Protein AF-A0A6I8SRI6-F1 (afdb_monomer_lite)

Radius of gyration: 51.73 Å; chains: 1; bounding box: 120×32×176 Å

pLDDT: mean 80.81, std 14.32, range [32.09, 96.94]

InterPro domains:
  IPR000435 Tektins [PTHR19960] (13-220)
  IPR048256 Tektin-like [PF03148] (13-222)

Sequence (320 aa):
AKPRFTLNNPDLRLVAESQRLVDESEKTTQKSQKDFNKKLDQRLEEIQFWKKELDSKLEDTVNDIAQLLACKIRLEKSLERCKEPLSLAQQCLIKQEKRVGIDLVHDEAEQELIKAVDVIQGVMTLLEYNRTNSKYSLEKDLKDKFQALKIDNHCAGLTNNSPDIGYSANTVRIEANSVTPIEWEDFTNTNIVKAEKRRNNAVTLRSLIDGILSETASDIYAKNKLEEHLAKVISEISSQEKNIEILKKALADKEGPMKMEQTRLDTRTLRPNVELFQEITTNVECFFAYNKKALISDLEVVLGNWESTRPKRHVIGFRS

Secondary structure (DSSP, 8-state):
------S--HHHHHHHHHHHHHHHHHHHHHHHHHHHHHHHHHHHHHHHHHHHHHHHHHHHHHHHHHHHHHHHHHHHHHHHHHHHHHHHHHHHHHHHHTS-SS-----HHHHHHHHHHHHHHHHHHHHHHHHHHHHHHHHHHHHHHHHHHHHHHHHHT--TT-TT----TT-----TT---HHHHHHHHHHHHHHHHHHHHHHHHHHHHHHHHHHHHHHHHHHHHHHHHHHHHHHHHHHHHHHHHHHHHHHHHHHHHHHHHHHHHHHHHHT--GGG----HHHHHHHHHHHHHHHHHHHHHHHHHHHHHHSPPTTS-----

Structure (mmCIF, N/CA/C/O backbone):
data_AF-A0A6I8SRI6-F1
#
_entry.id   AF-A0A6I8SRI6-F1
#
loop_
_atom_site.group_PDB
_atom_site.id
_atom_site.type_symbol
_atom_site.label_atom_id
_atom_site.label_alt_id
_atom_site.label_comp_id
_atom_site.label_asym_id
_atom_site.label_entity_id
_atom_site.label_seq_id
_atom_site.pdbx_PDB_ins_code
_atom_site.Cartn_x
_atom_site.Cartn_y
_atom_site.Cartn_z
_atom_site.occupancy
_atom_site.B_iso_or_equiv
_atom_site.auth_seq_id
_atom_site.auth_comp_id
_atom_site.auth_asym_id
_atom_site.auth_atom_id
_atom_site.pdbx_PDB_model_num
ATOM 1 N N . ALA A 1 1 ? 68.720 19.876 -79.224 1.00 43.00 1 ALA A N 1
ATOM 2 C CA . ALA A 1 1 ? 67.273 19.902 -78.933 1.00 43.00 1 ALA A CA 1
ATOM 3 C C . ALA A 1 1 ? 66.982 18.915 -77.804 1.00 43.00 1 ALA A C 1
ATOM 5 O O . ALA A 1 1 ? 67.186 17.726 -77.999 1.00 43.00 1 ALA A O 1
ATOM 6 N N . LYS A 1 2 ? 66.606 19.384 -76.605 1.00 39.81 2 LYS A N 1
ATOM 7 C CA . LYS A 1 2 ? 66.087 18.511 -75.536 1.00 39.81 2 LYS A CA 1
ATOM 8 C C . LYS A 1 2 ? 64.563 18.463 -75.685 1.00 39.81 2 LYS A C 1
ATOM 10 O O . LYS A 1 2 ? 63.965 19.541 -75.698 1.00 39.81 2 LYS A O 1
ATOM 15 N N . PRO A 1 3 ? 63.927 17.288 -75.812 1.00 47.22 3 PRO A N 1
ATOM 16 C CA . PRO A 1 3 ? 62.480 17.228 -75.861 1.00 47.22 3 PRO A CA 1
ATOM 17 C C . PRO A 1 3 ? 61.941 17.546 -74.467 1.00 47.22 3 PRO A C 1
ATOM 19 O O . PRO A 1 3 ? 62.207 16.845 -73.491 1.00 47.22 3 PRO A O 1
ATOM 22 N N . ARG A 1 4 ? 61.206 18.654 -74.381 1.00 48.78 4 ARG A N 1
ATOM 23 C CA . ARG A 1 4 ? 60.348 19.001 -73.251 1.00 48.78 4 ARG A CA 1
ATOM 24 C C . ARG A 1 4 ? 59.177 18.017 -73.309 1.00 48.78 4 ARG A C 1
ATOM 26 O O . ARG A 1 4 ? 58.184 18.287 -73.975 1.00 48.78 4 ARG A O 1
ATOM 33 N N . PHE A 1 5 ? 59.331 16.843 -72.697 1.00 52.44 5 PHE A N 1
ATOM 34 C CA . PHE A 1 5 ? 58.204 15.943 -72.481 1.00 52.44 5 PHE A CA 1
ATOM 35 C C . PHE A 1 5 ? 57.215 16.676 -71.583 1.00 52.44 5 PHE A C 1
ATOM 37 O O . PHE A 1 5 ? 57.485 16.985 -70.423 1.00 52.44 5 PHE A O 1
ATOM 44 N N . THR A 1 6 ? 56.108 17.065 -72.193 1.00 50.16 6 THR A N 1
ATOM 45 C CA . THR A 1 6 ? 54.982 17.715 -71.556 1.00 50.16 6 THR A CA 1
ATOM 46 C C . THR A 1 6 ? 54.455 16.808 -70.454 1.00 50.16 6 THR A C 1
ATOM 48 O O . THR A 1 6 ? 53.997 15.694 -70.687 1.00 50.16 6 THR A O 1
ATOM 51 N N . LEU A 1 7 ? 54.508 17.326 -69.231 1.00 52.81 7 LEU A N 1
ATOM 52 C CA . LEU A 1 7 ? 53.973 16.752 -67.998 1.00 52.81 7 LEU A CA 1
ATOM 53 C C . LEU A 1 7 ? 52.426 16.832 -67.982 1.00 52.81 7 LEU A C 1
ATOM 55 O O . LEU A 1 7 ? 51.818 17.286 -67.020 1.00 52.81 7 LEU A O 1
ATOM 59 N N . ASN A 1 8 ? 51.788 16.451 -69.092 1.00 58.00 8 ASN A N 1
ATOM 60 C CA . ASN A 1 8 ? 50.344 16.514 -69.329 1.00 58.00 8 ASN A CA 1
ATOM 61 C C . ASN A 1 8 ? 49.856 15.184 -69.922 1.00 58.00 8 ASN A C 1
ATOM 63 O O . ASN A 1 8 ? 49.206 15.169 -70.962 1.00 58.00 8 ASN A O 1
ATOM 67 N N . ASN A 1 9 ? 50.196 14.059 -69.285 1.00 75.88 9 ASN A N 1
ATOM 68 C CA . ASN A 1 9 ? 49.559 12.788 -69.615 1.00 75.88 9 ASN A CA 1
ATOM 69 C C . ASN A 1 9 ? 48.205 12.710 -68.868 1.00 75.88 9 ASN A C 1
ATOM 71 O O . ASN A 1 9 ? 48.214 12.654 -67.633 1.00 75.88 9 ASN A O 1
ATOM 75 N N . PRO A 1 10 ? 47.056 12.761 -69.569 1.00 77.12 10 PRO A N 1
ATOM 76 C CA . PRO A 1 10 ? 45.732 12.693 -68.950 1.00 77.12 10 PRO A CA 1
ATOM 77 C C . PRO A 1 10 ? 45.498 11.384 -68.183 1.00 77.12 10 PRO A C 1
ATOM 79 O O . PRO A 1 10 ? 44.831 11.418 -67.152 1.00 77.12 10 PRO A O 1
ATOM 82 N N . ASP A 1 11 ? 46.123 10.277 -68.592 1.00 79.69 11 ASP A N 1
ATOM 83 C CA . ASP A 1 11 ? 45.981 8.981 -67.921 1.00 79.69 11 ASP A CA 1
ATOM 84 C C . ASP A 1 11 ? 46.646 8.992 -66.539 1.00 79.69 11 ASP A C 1
ATOM 86 O O . ASP A 1 11 ? 46.074 8.519 -65.561 1.00 79.69 11 ASP A O 1
ATOM 90 N N . LEU A 1 12 ? 47.822 9.623 -66.413 1.00 83.06 12 LEU A N 1
ATOM 91 C CA . LEU A 1 12 ? 48.495 9.784 -65.116 1.00 83.06 12 LEU A CA 1
ATOM 92 C C . LEU A 1 12 ? 47.700 10.688 -64.164 1.00 83.06 12 LEU A C 1
ATOM 94 O O . LEU A 1 12 ? 47.705 10.462 -62.955 1.00 83.06 12 LEU A O 1
ATOM 98 N N . ARG A 1 13 ? 46.996 11.695 -64.698 1.00 83.00 13 ARG A N 1
ATOM 99 C CA . ARG A 1 13 ? 46.096 12.543 -63.903 1.00 83.00 13 ARG A CA 1
ATOM 100 C C . ARG A 1 13 ? 44.857 11.778 -63.450 1.00 83.00 13 ARG A C 1
ATOM 102 O O . ARG A 1 13 ? 44.475 11.918 -62.296 1.00 83.00 13 ARG A O 1
ATOM 109 N N . LEU A 1 14 ? 44.268 10.958 -64.322 1.00 89.44 14 LEU A N 1
ATOM 110 C CA . LEU A 1 14 ? 43.118 10.118 -63.986 1.00 89.44 14 LEU A CA 1
ATOM 111 C C . LEU A 1 14 ? 43.472 9.084 -62.910 1.00 89.44 14 LEU A C 1
ATOM 113 O O . LEU A 1 14 ? 42.694 8.890 -61.980 1.00 89.44 14 LEU A O 1
ATOM 117 N N . VAL A 1 15 ? 44.653 8.464 -62.994 1.00 91.06 15 VAL A N 1
ATOM 118 C CA . VAL A 1 15 ? 45.149 7.523 -61.975 1.00 91.06 15 VAL A CA 1
ATOM 119 C C . VAL A 1 15 ? 45.379 8.228 -60.637 1.00 91.06 15 VAL A C 1
ATOM 121 O O . VAL A 1 15 ? 44.913 7.742 -59.609 1.00 91.06 15 VAL A O 1
ATOM 124 N N . ALA A 1 16 ? 46.043 9.390 -60.637 1.00 90.31 16 ALA A N 1
ATOM 125 C CA . ALA A 1 16 ? 46.269 10.162 -59.415 1.00 90.31 16 ALA A CA 1
ATOM 126 C C . ALA A 1 16 ? 44.952 10.629 -58.768 1.00 90.31 16 ALA A C 1
ATOM 128 O O . ALA A 1 16 ? 44.800 10.545 -57.551 1.00 90.31 16 ALA A O 1
ATOM 129 N N . GLU A 1 17 ? 43.988 11.074 -59.576 1.00 93.00 17 GLU A N 1
ATOM 130 C CA . GLU A 1 17 ? 42.665 11.484 -59.100 1.00 93.00 17 GLU A CA 1
ATOM 131 C C . GLU A 1 17 ? 41.847 10.296 -58.578 1.00 93.00 17 GLU A C 1
ATOM 133 O O . GLU A 1 17 ? 41.219 10.397 -57.528 1.00 93.00 17 GLU A O 1
ATOM 138 N N . SER A 1 18 ? 41.910 9.143 -59.249 1.00 93.62 18 SER A N 1
ATOM 139 C CA . SER A 1 18 ? 41.247 7.915 -58.792 1.00 93.62 18 SER A CA 1
ATOM 140 C C . SER A 1 18 ? 41.806 7.451 -57.448 1.00 93.62 18 SER A C 1
ATOM 142 O O . SER A 1 18 ? 41.034 7.139 -56.548 1.00 93.62 18 SER A O 1
ATOM 144 N N . GLN A 1 19 ? 43.133 7.465 -57.274 1.00 94.56 19 GLN A N 1
ATOM 145 C CA . GLN A 1 19 ? 43.756 7.110 -55.997 1.00 94.56 19 GLN A CA 1
ATOM 146 C C . GLN A 1 19 ? 43.373 8.096 -54.889 1.00 94.56 19 GLN A C 1
ATOM 148 O O . GLN A 1 19 ? 43.048 7.680 -53.781 1.00 94.56 19 GLN A O 1
ATOM 153 N N . ARG A 1 20 ? 43.342 9.400 -55.196 1.00 95.25 20 ARG A N 1
ATOM 154 C CA . ARG A 1 20 ? 42.881 10.428 -54.255 1.00 95.25 20 ARG A CA 1
ATOM 155 C C . ARG A 1 20 ? 41.443 10.169 -53.801 1.00 95.25 20 ARG A C 1
ATOM 157 O O . ARG A 1 20 ? 41.178 10.242 -52.605 1.00 95.25 20 ARG A O 1
ATOM 164 N N . LEU A 1 21 ? 40.542 9.847 -54.733 1.00 94.94 21 LEU A N 1
ATOM 165 C CA . LEU A 1 21 ? 39.142 9.528 -54.434 1.00 94.94 21 LEU A CA 1
ATOM 166 C C . LEU A 1 21 ? 39.002 8.240 -53.617 1.00 94.94 21 LEU A C 1
ATOM 168 O O . LEU A 1 21 ? 38.190 8.204 -52.697 1.00 94.94 21 LEU A O 1
ATOM 172 N N . VAL A 1 22 ? 39.800 7.207 -53.905 1.00 95.12 22 VAL A N 1
ATOM 173 C CA . VAL A 1 22 ? 39.844 5.977 -53.097 1.00 95.12 22 VAL A CA 1
ATOM 174 C C . VAL A 1 22 ? 40.251 6.310 -51.663 1.00 95.12 22 VAL A C 1
ATOM 176 O O . VAL A 1 22 ? 39.482 6.026 -50.746 1.00 95.12 22 VAL A O 1
ATOM 179 N N . ASP A 1 23 ? 41.374 7.004 -51.469 1.00 94.88 23 ASP A N 1
ATOM 180 C CA . ASP A 1 23 ? 41.874 7.371 -50.140 1.00 94.88 23 ASP A CA 1
ATOM 181 C C . ASP A 1 23 ? 40.883 8.267 -49.372 1.00 94.88 23 ASP A C 1
ATOM 183 O O . ASP A 1 23 ? 40.703 8.127 -48.161 1.00 94.88 23 ASP A O 1
ATOM 187 N N . GLU A 1 24 ? 40.242 9.219 -50.058 1.00 96.00 24 GLU A N 1
ATOM 188 C CA . GLU A 1 24 ? 39.234 10.110 -49.476 1.00 96.00 24 GLU A CA 1
ATOM 189 C C . GLU A 1 24 ? 37.961 9.346 -49.088 1.00 96.00 24 GLU A C 1
ATOM 191 O O . GLU A 1 24 ? 37.431 9.546 -47.988 1.00 96.00 24 GLU A O 1
ATOM 196 N N . SER A 1 25 ? 37.497 8.438 -49.951 1.00 94.81 25 SER A N 1
ATOM 197 C CA . SER A 1 25 ? 36.327 7.596 -49.694 1.00 94.81 25 SER A CA 1
ATOM 198 C C . SER A 1 25 ? 36.566 6.630 -48.535 1.00 94.81 25 SER A C 1
ATOM 200 O O . SER A 1 25 ? 35.697 6.484 -47.674 1.00 94.81 25 SER A O 1
ATOM 202 N N . GLU A 1 26 ? 37.760 6.041 -48.444 1.00 95.00 26 GLU A N 1
ATOM 203 C CA . GLU A 1 26 ? 38.143 5.140 -47.362 1.00 95.00 26 GLU A CA 1
ATOM 204 C C . GLU A 1 26 ? 38.208 5.892 -46.031 1.00 95.00 26 GLU A C 1
ATOM 206 O O . GLU A 1 26 ? 37.565 5.487 -45.061 1.00 95.00 26 GLU A O 1
ATOM 211 N N . LYS A 1 27 ? 38.899 7.039 -45.990 1.00 94.94 27 LYS A N 1
ATOM 212 C CA . LYS A 1 27 ? 38.983 7.879 -44.784 1.00 94.94 27 LYS A CA 1
ATOM 213 C C . LYS A 1 27 ? 37.611 8.343 -44.314 1.00 94.94 27 LYS A C 1
ATOM 215 O O . LYS A 1 27 ? 37.325 8.297 -43.117 1.00 94.94 27 LYS A O 1
ATOM 220 N N . THR A 1 28 ? 36.764 8.788 -45.240 1.00 94.69 28 THR A N 1
ATOM 221 C CA . THR A 1 28 ? 35.404 9.240 -44.921 1.00 94.69 28 THR A CA 1
ATOM 222 C C . THR A 1 28 ? 34.567 8.083 -44.386 1.00 94.69 28 THR A C 1
ATOM 224 O O . THR A 1 28 ? 33.945 8.224 -43.337 1.00 94.69 28 THR A O 1
ATOM 227 N N . THR A 1 29 ? 34.624 6.915 -45.030 1.00 93.19 29 THR A N 1
ATOM 228 C CA . THR A 1 29 ? 33.884 5.717 -44.606 1.00 93.19 29 THR A CA 1
ATOM 229 C C . THR A 1 29 ? 34.326 5.248 -43.224 1.00 93.19 29 THR A C 1
ATOM 231 O O . THR A 1 29 ? 33.486 5.073 -42.344 1.00 93.19 29 THR A O 1
ATOM 234 N N . GLN A 1 30 ? 35.634 5.114 -42.988 1.00 93.44 30 GLN A N 1
ATOM 235 C CA . GLN A 1 30 ? 36.175 4.698 -41.691 1.00 93.44 30 GLN A CA 1
ATOM 236 C C . GLN A 1 30 ? 35.795 5.680 -40.578 1.00 93.44 30 GLN A C 1
ATOM 238 O O . GLN A 1 30 ? 35.393 5.266 -39.488 1.00 93.44 30 GLN A O 1
ATOM 243 N N . LYS A 1 31 ? 35.884 6.989 -40.851 1.00 95.12 31 LYS A N 1
ATOM 244 C CA . LYS A 1 31 ? 35.484 8.025 -39.896 1.00 95.12 31 LYS A CA 1
ATOM 245 C C . LYS A 1 31 ? 33.993 7.934 -39.573 1.00 95.12 31 LYS A C 1
ATOM 247 O O . LYS A 1 31 ? 33.638 7.890 -38.400 1.00 95.12 31 LYS A O 1
ATOM 252 N N . SER A 1 32 ? 33.134 7.851 -40.588 1.00 93.06 32 SER A N 1
ATOM 253 C CA . SER A 1 32 ? 31.686 7.736 -40.400 1.00 93.06 32 SER A CA 1
ATOM 254 C C . SER A 1 32 ? 31.289 6.457 -39.661 1.00 93.06 32 SER A C 1
ATOM 256 O O . SER A 1 32 ? 30.445 6.528 -38.773 1.00 93.06 32 SER A O 1
ATOM 258 N N . GLN A 1 33 ? 31.915 5.313 -39.961 1.00 92.56 33 GLN A N 1
ATOM 259 C CA . GLN A 1 33 ? 31.683 4.061 -39.230 1.00 92.56 33 GLN A CA 1
ATOM 260 C C . GLN A 1 33 ? 32.076 4.188 -37.755 1.00 92.56 33 GLN A C 1
ATOM 262 O O . GLN A 1 33 ? 31.308 3.807 -36.875 1.00 92.56 33 GLN A O 1
ATOM 267 N N . LYS A 1 34 ? 33.239 4.785 -37.464 1.00 92.88 34 LYS A N 1
ATOM 268 C CA . LYS A 1 34 ? 33.685 5.021 -36.085 1.00 92.88 34 LYS A CA 1
ATOM 269 C C . LYS A 1 34 ? 32.738 5.954 -35.326 1.00 92.88 34 LYS A C 1
ATOM 271 O O . LYS A 1 34 ? 32.395 5.673 -34.179 1.00 92.88 34 LYS A O 1
ATOM 276 N N . ASP A 1 35 ? 32.318 7.047 -35.957 1.00 94.00 35 ASP A N 1
ATOM 277 C CA . ASP A 1 35 ? 31.393 8.011 -35.359 1.00 94.00 35 ASP A CA 1
ATOM 278 C C . ASP A 1 35 ? 30.009 7.385 -35.117 1.00 94.00 35 ASP A C 1
ATOM 280 O O . ASP A 1 35 ? 29.385 7.654 -34.089 1.00 94.00 35 ASP A O 1
ATOM 284 N N . PHE A 1 36 ? 29.538 6.528 -36.030 1.00 90.81 36 PHE A N 1
ATOM 285 C CA . PHE A 1 36 ? 28.286 5.786 -35.876 1.00 90.81 36 PHE A CA 1
ATOM 286 C C . PHE A 1 36 ? 28.356 4.785 -34.721 1.00 90.81 36 PHE A C 1
ATOM 288 O O . PHE A 1 36 ? 27.493 4.826 -33.847 1.00 90.81 36 PHE A O 1
ATOM 295 N N . ASN A 1 37 ? 29.405 3.959 -34.663 1.00 92.62 37 ASN A N 1
ATOM 296 C CA . ASN A 1 37 ? 29.588 2.986 -33.584 1.00 92.62 37 ASN A CA 1
ATOM 297 C C . ASN A 1 37 ? 29.632 3.678 -32.219 1.00 92.62 37 ASN A C 1
ATOM 299 O O . ASN A 1 37 ? 28.920 3.275 -31.309 1.00 92.62 37 ASN A O 1
ATOM 303 N N . LYS A 1 38 ? 30.352 4.802 -32.107 1.00 95.19 38 LYS A N 1
ATOM 304 C CA . LYS A 1 38 ? 30.391 5.585 -30.864 1.00 95.19 38 LYS A CA 1
ATOM 305 C C . LYS A 1 38 ? 29.002 6.073 -30.427 1.00 95.19 38 LYS A C 1
ATOM 307 O O . LYS A 1 38 ? 28.693 6.067 -29.240 1.00 95.19 38 LYS A O 1
ATOM 312 N N . LYS A 1 39 ? 28.173 6.539 -31.367 1.00 93.94 39 LYS A N 1
ATOM 313 C CA . LYS A 1 39 ? 26.799 6.978 -31.064 1.00 93.94 39 LYS A CA 1
ATOM 314 C C . LYS A 1 39 ? 25.894 5.807 -30.688 1.00 93.94 39 LYS A C 1
ATOM 316 O O . LYS A 1 39 ? 25.027 5.972 -29.837 1.00 93.94 39 LYS A O 1
ATOM 321 N N . LEU A 1 40 ? 26.092 4.649 -31.313 1.00 93.44 40 LEU A N 1
ATOM 322 C CA . LEU A 1 40 ? 25.357 3.432 -30.991 1.00 93.44 40 LEU A CA 1
ATOM 323 C C . LEU A 1 40 ? 25.706 2.927 -29.585 1.00 93.44 40 LEU A C 1
ATOM 325 O O . LEU A 1 40 ? 24.801 2.599 -28.826 1.00 93.44 40 LEU A O 1
ATOM 329 N N . ASP A 1 41 ? 26.985 2.963 -29.207 1.00 94.88 41 ASP A N 1
ATOM 330 C CA . ASP A 1 41 ? 27.437 2.630 -27.852 1.00 94.88 41 ASP A CA 1
ATOM 331 C C . ASP A 1 41 ? 26.786 3.549 -26.809 1.00 94.88 41 ASP A C 1
ATOM 333 O O . ASP A 1 41 ? 26.192 3.073 -25.843 1.00 94.88 41 ASP A O 1
ATOM 337 N N . GLN A 1 42 ? 26.798 4.867 -27.048 1.00 95.06 42 GLN A N 1
ATOM 338 C CA . GLN A 1 42 ? 26.112 5.829 -26.180 1.00 95.06 42 GLN A CA 1
ATOM 339 C C . GLN A 1 42 ? 24.609 5.517 -26.069 1.00 95.06 42 GLN A C 1
ATOM 341 O O . GLN A 1 42 ? 24.040 5.534 -24.978 1.00 95.06 42 GLN A O 1
ATOM 346 N N . ARG A 1 43 ? 23.955 5.187 -27.189 1.00 93.94 43 ARG A N 1
ATOM 347 C CA . ARG A 1 43 ? 22.531 4.840 -27.199 1.00 93.94 43 ARG A CA 1
ATOM 348 C C . ARG A 1 43 ? 22.237 3.575 -26.389 1.00 93.94 43 ARG A C 1
ATOM 350 O O . ARG A 1 43 ? 21.232 3.527 -25.678 1.00 93.94 43 ARG A O 1
ATOM 357 N N . LEU A 1 44 ? 23.102 2.564 -26.473 1.00 94.38 44 LEU A N 1
ATOM 358 C CA . LEU A 1 44 ? 22.995 1.344 -25.675 1.00 94.38 44 LEU A CA 1
ATOM 359 C C . LEU A 1 44 ? 23.098 1.646 -24.178 1.00 94.38 44 LEU A C 1
ATOM 361 O O . LEU A 1 44 ? 22.288 1.131 -23.406 1.00 94.38 44 LEU A O 1
ATOM 365 N N . GLU A 1 45 ? 24.044 2.494 -23.772 1.00 96.44 45 GLU A N 1
ATOM 366 C CA . GLU A 1 45 ? 24.187 2.935 -22.379 1.00 96.44 45 GLU A CA 1
ATOM 367 C C . GLU A 1 45 ? 22.927 3.661 -21.884 1.00 96.44 45 GLU A C 1
ATOM 369 O O . GLU A 1 45 ? 22.401 3.326 -20.820 1.00 96.44 45 GLU A O 1
ATOM 374 N N . GLU A 1 46 ? 22.381 4.584 -22.680 1.00 95.62 46 GLU A N 1
ATOM 375 C CA . GLU A 1 46 ? 21.147 5.314 -22.363 1.00 95.62 46 GLU A CA 1
ATOM 376 C C . GLU A 1 46 ? 19.940 4.376 -22.211 1.00 95.62 46 GLU A C 1
ATOM 378 O O . GLU A 1 46 ? 19.198 4.461 -21.230 1.00 95.62 46 GLU A O 1
ATOM 383 N N . ILE A 1 47 ? 19.727 3.447 -23.153 1.00 94.56 47 ILE A N 1
ATOM 384 C CA . ILE A 1 47 ? 18.612 2.489 -23.071 1.00 94.56 47 ILE A CA 1
ATOM 385 C C . ILE A 1 47 ? 18.768 1.588 -21.843 1.00 94.56 47 ILE A C 1
ATOM 387 O O . ILE A 1 47 ? 17.784 1.319 -21.152 1.00 94.56 47 ILE A O 1
ATOM 391 N N . GLN A 1 48 ? 19.985 1.124 -21.551 1.00 95.44 48 GLN A N 1
ATOM 392 C CA . GLN A 1 48 ? 20.248 0.308 -20.367 1.00 95.44 48 GLN A CA 1
ATOM 393 C C . GLN A 1 48 ? 19.987 1.075 -19.071 1.00 95.44 48 GLN A C 1
ATOM 395 O O . GLN A 1 48 ? 19.417 0.500 -18.143 1.00 95.44 48 GLN A O 1
ATOM 400 N N . PHE A 1 49 ? 20.379 2.348 -19.006 1.00 96.81 49 PHE A N 1
ATOM 401 C CA . PHE A 1 49 ? 20.088 3.224 -17.877 1.00 96.81 49 PHE A CA 1
ATOM 402 C C . PHE A 1 49 ? 18.576 3.330 -17.645 1.00 96.81 49 PHE A C 1
ATOM 404 O O . PHE A 1 49 ? 18.088 2.940 -16.585 1.00 96.81 49 PHE A O 1
ATOM 411 N N . TRP A 1 50 ? 17.815 3.735 -18.664 1.00 96.81 50 TRP A N 1
ATOM 412 C CA . TRP A 1 50 ? 16.364 3.896 -18.541 1.00 96.81 50 TRP A CA 1
ATOM 413 C C . TRP A 1 50 ? 15.638 2.584 -18.247 1.00 96.81 50 TRP A C 1
ATOM 415 O O . TRP A 1 50 ? 14.673 2.572 -17.486 1.00 96.81 50 TRP A O 1
ATOM 425 N N . LYS A 1 51 ? 16.113 1.461 -18.797 1.00 96.31 51 LYS A N 1
ATOM 426 C CA . LYS A 1 51 ? 15.585 0.136 -18.463 1.00 96.31 51 LYS A CA 1
ATOM 427 C C . LYS A 1 51 ? 15.762 -0.171 -16.972 1.00 96.31 51 LYS A C 1
ATOM 429 O O . LYS A 1 51 ? 14.812 -0.624 -16.344 1.00 96.31 51 LYS A O 1
ATOM 434 N N . LYS A 1 52 ? 16.948 0.084 -16.405 1.00 96.62 52 LYS A N 1
ATOM 435 C CA . LYS A 1 52 ? 17.216 -0.132 -14.972 1.00 96.62 52 LYS A CA 1
ATOM 436 C C . LYS A 1 52 ? 16.342 0.756 -14.089 1.00 96.62 52 LYS A C 1
ATOM 438 O O . LYS A 1 52 ? 15.798 0.267 -13.103 1.00 96.62 52 LYS A O 1
ATOM 443 N N . GLU A 1 53 ? 16.172 2.024 -14.458 1.00 96.94 53 GLU A N 1
ATOM 444 C CA . GLU A 1 53 ? 15.277 2.935 -13.737 1.00 96.94 53 GLU A CA 1
ATOM 445 C C . GLU A 1 53 ? 13.826 2.435 -13.774 1.00 96.94 53 GLU A C 1
ATOM 447 O O . GLU A 1 53 ? 13.180 2.335 -12.734 1.00 96.94 53 GLU A O 1
ATOM 452 N N . LEU A 1 54 ? 13.323 2.031 -14.946 1.00 95.38 54 LEU A N 1
ATOM 453 C CA . LEU A 1 54 ? 11.977 1.468 -15.084 1.00 95.38 54 LEU A CA 1
ATOM 454 C C . LEU A 1 54 ? 11.792 0.171 -14.284 1.00 95.38 54 LEU A C 1
ATOM 456 O O . LEU A 1 54 ? 10.770 0.028 -13.615 1.00 95.38 54 LEU A O 1
ATOM 460 N N . ASP A 1 55 ? 12.765 -0.746 -14.324 1.00 95.50 55 ASP A N 1
ATOM 461 C CA . ASP A 1 55 ? 12.753 -1.991 -13.541 1.00 95.50 55 ASP A CA 1
ATOM 462 C C . ASP A 1 55 ? 12.639 -1.687 -12.037 1.00 95.50 55 ASP A C 1
ATOM 464 O O . ASP A 1 55 ? 11.752 -2.207 -11.357 1.00 95.50 55 ASP A O 1
ATOM 468 N N . SER A 1 56 ? 13.484 -0.781 -11.537 1.00 96.38 56 SER A N 1
ATOM 469 C CA . SER A 1 56 ? 13.497 -0.347 -10.135 1.00 96.38 56 SER A CA 1
ATOM 470 C C . SER A 1 56 ? 12.154 0.260 -9.708 1.00 96.38 56 SER A C 1
ATOM 472 O O . SER A 1 56 ? 11.554 -0.148 -8.710 1.00 96.38 56 SER A O 1
ATOM 474 N N . LYS A 1 57 ? 11.599 1.185 -10.506 1.00 94.38 57 LYS A N 1
ATOM 475 C CA . LYS A 1 57 ? 10.304 1.820 -10.193 1.00 94.38 57 LYS A CA 1
ATOM 476 C C . LYS A 1 57 ? 9.125 0.860 -10.310 1.00 94.38 57 LYS A C 1
ATOM 478 O O . LYS A 1 57 ? 8.125 1.025 -9.600 1.00 94.38 57 LYS A O 1
ATOM 483 N N . LEU A 1 58 ? 9.210 -0.134 -11.191 1.00 93.25 58 LEU A N 1
ATOM 484 C CA . LEU A 1 58 ? 8.205 -1.184 -11.294 1.00 93.25 58 LEU A CA 1
ATOM 485 C C . LEU A 1 58 ? 8.212 -2.067 -10.041 1.00 93.25 58 LEU A C 1
ATOM 487 O O . LEU A 1 58 ? 7.142 -2.328 -9.489 1.00 93.25 58 LEU A O 1
ATOM 491 N N . GLU A 1 59 ? 9.390 -2.465 -9.558 1.00 94.62 59 GLU A N 1
ATOM 492 C CA . GLU A 1 59 ? 9.540 -3.225 -8.314 1.00 94.62 59 GLU A CA 1
ATOM 493 C C . GLU A 1 59 ? 8.984 -2.451 -7.108 1.00 94.62 59 GLU A C 1
ATOM 495 O O . GLU A 1 59 ? 8.142 -2.973 -6.372 1.00 94.62 59 GLU A O 1
ATOM 500 N N . ASP A 1 60 ? 9.354 -1.175 -6.965 1.00 92.81 60 ASP A N 1
ATOM 501 C CA . ASP A 1 60 ? 8.797 -0.275 -5.947 1.00 92.81 60 ASP A CA 1
ATOM 502 C C . ASP A 1 60 ? 7.261 -0.229 -6.006 1.00 92.81 60 ASP A C 1
ATOM 504 O O . ASP A 1 60 ? 6.577 -0.371 -4.988 1.00 92.81 60 ASP A O 1
ATOM 508 N N . THR A 1 61 ? 6.700 -0.079 -7.211 1.00 89.75 61 THR A N 1
ATOM 509 C CA . THR A 1 61 ? 5.247 -0.023 -7.423 1.00 89.75 61 THR A CA 1
ATOM 510 C C . THR A 1 61 ? 4.570 -1.332 -7.014 1.00 89.75 61 THR A C 1
ATOM 512 O O . THR A 1 61 ? 3.503 -1.308 -6.398 1.00 89.75 61 THR A O 1
ATOM 515 N N . VAL A 1 62 ? 5.168 -2.483 -7.332 1.00 89.56 62 VAL A N 1
ATOM 516 C CA . VAL A 1 62 ? 4.653 -3.804 -6.937 1.00 89.56 62 VAL A CA 1
ATOM 517 C C . VAL A 1 62 ? 4.687 -3.976 -5.416 1.00 89.56 62 VAL A C 1
ATOM 519 O O . VAL A 1 62 ? 3.696 -4.422 -4.830 1.00 89.56 62 VAL A O 1
ATOM 522 N N . ASN A 1 63 ? 5.770 -3.558 -4.764 1.00 91.38 63 ASN A N 1
ATOM 523 C CA . ASN A 1 63 ? 5.899 -3.606 -3.308 1.00 91.38 63 ASN A CA 1
ATOM 524 C C . ASN A 1 63 ? 4.862 -2.713 -2.611 1.00 91.38 63 ASN A C 1
ATOM 526 O O . ASN A 1 63 ? 4.181 -3.152 -1.679 1.00 91.38 63 ASN A O 1
ATOM 530 N N . ASP A 1 64 ? 4.657 -1.490 -3.101 1.00 88.62 64 ASP A N 1
ATOM 531 C CA . ASP A 1 64 ? 3.590 -0.611 -2.615 1.00 88.62 64 ASP A CA 1
ATOM 532 C C . ASP A 1 64 ? 2.192 -1.190 -2.878 1.00 88.62 64 ASP A C 1
ATOM 534 O O . ASP A 1 64 ? 1.242 -0.904 -2.137 1.00 88.62 64 ASP A O 1
ATOM 538 N N . ILE A 1 65 ? 2.017 -2.000 -3.931 1.00 85.31 65 ILE A N 1
ATOM 539 C CA . ILE A 1 65 ? 0.777 -2.754 -4.161 1.00 85.31 65 ILE A CA 1
ATOM 540 C C . ILE A 1 65 ? 0.502 -3.719 -3.025 1.00 85.31 65 ILE A C 1
ATOM 542 O O . ILE A 1 65 ? -0.565 -3.624 -2.408 1.00 85.31 65 ILE A O 1
ATOM 546 N N . ALA A 1 66 ? 1.476 -4.553 -2.690 1.00 88.81 66 ALA A N 1
ATOM 547 C CA . ALA A 1 66 ? 1.346 -5.511 -1.605 1.00 88.81 66 ALA A CA 1
ATOM 548 C C . ALA A 1 66 ? 1.068 -4.834 -0.248 1.00 88.81 66 ALA A C 1
ATOM 550 O O . ALA A 1 66 ? 0.162 -5.251 0.474 1.00 88.81 66 ALA A O 1
ATOM 551 N N . GLN A 1 67 ? 1.785 -3.754 0.085 1.00 90.06 67 GLN A N 1
ATOM 552 C CA . GLN A 1 67 ? 1.645 -3.077 1.383 1.00 90.06 67 GLN A CA 1
ATOM 553 C C . GLN A 1 67 ? 0.259 -2.451 1.578 1.00 90.06 67 GLN A C 1
ATOM 555 O O . GLN A 1 67 ? -0.357 -2.605 2.630 1.00 90.06 67 GLN A O 1
ATOM 560 N N . LEU A 1 68 ? -0.274 -1.781 0.557 1.00 85.94 68 LEU A N 1
ATOM 561 C CA . LEU A 1 68 ? -1.615 -1.194 0.627 1.00 85.94 68 LEU A CA 1
ATOM 562 C C . LEU A 1 68 ? -2.723 -2.262 0.692 1.00 85.94 68 LEU A C 1
ATOM 564 O O . LEU A 1 68 ? -3.714 -2.057 1.389 1.00 85.94 68 LEU A O 1
ATOM 568 N N . LEU A 1 69 ? -2.555 -3.413 0.027 1.00 85.56 69 LEU A N 1
ATOM 569 C CA . LEU A 1 69 ? -3.478 -4.547 0.181 1.00 85.56 69 LEU A CA 1
ATOM 570 C C . LEU A 1 69 ? -3.446 -5.109 1.610 1.00 85.56 69 LEU A C 1
ATOM 572 O O . LEU A 1 69 ? -4.487 -5.448 2.166 1.00 85.56 69 LEU A O 1
ATOM 576 N N . ALA A 1 70 ? -2.275 -5.156 2.246 1.00 88.94 70 ALA A N 1
ATOM 577 C CA . ALA A 1 70 ? -2.181 -5.543 3.650 1.00 88.94 70 ALA A CA 1
ATOM 578 C C . ALA A 1 70 ? -2.895 -4.536 4.575 1.00 88.94 70 ALA A C 1
ATOM 580 O O . ALA A 1 70 ? -3.608 -4.944 5.495 1.00 88.94 70 ALA A O 1
ATOM 581 N N . CYS A 1 71 ? -2.762 -3.229 4.314 1.00 86.50 71 CYS A N 1
ATOM 582 C CA . CYS A 1 71 ? -3.500 -2.187 5.037 1.00 86.50 71 CYS A CA 1
ATOM 583 C C . CYS A 1 71 ? -5.021 -2.331 4.869 1.00 86.50 71 CYS A C 1
ATOM 585 O O . CYS A 1 71 ? -5.733 -2.237 5.866 1.00 86.50 71 CYS A O 1
ATOM 587 N N . LYS A 1 72 ? -5.508 -2.640 3.655 1.00 82.88 72 LYS A N 1
ATOM 588 C CA . LYS A 1 72 ? -6.928 -2.944 3.380 1.00 82.88 72 LYS A CA 1
ATOM 589 C C . LYS A 1 72 ? -7.469 -4.007 4.324 1.00 82.88 72 LYS A C 1
ATOM 591 O O . LYS A 1 72 ? -8.419 -3.772 5.060 1.00 82.88 72 LYS A O 1
ATOM 596 N N . ILE A 1 73 ? -6.796 -5.154 4.350 1.00 87.00 73 ILE A N 1
ATOM 597 C CA . ILE A 1 73 ? -7.213 -6.309 5.147 1.00 87.00 73 ILE A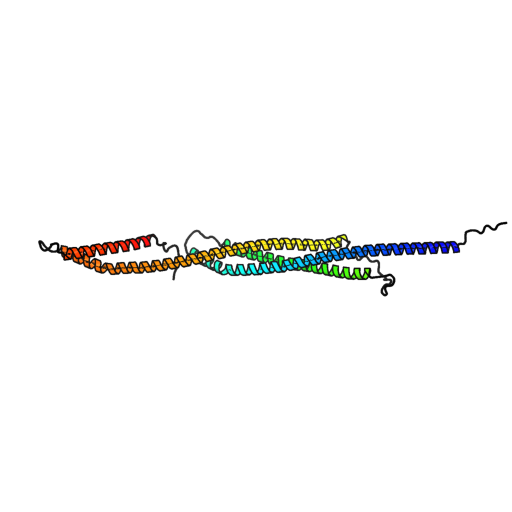 CA 1
ATOM 598 C C . ILE A 1 73 ? -7.222 -5.962 6.644 1.00 87.00 73 ILE A C 1
ATOM 600 O O . ILE A 1 73 ? -8.092 -6.414 7.386 1.00 87.00 73 ILE A O 1
ATOM 604 N N . ARG A 1 74 ? -6.250 -5.170 7.119 1.00 87.38 74 ARG A N 1
ATOM 605 C CA . ARG A 1 74 ? -6.199 -4.720 8.521 1.00 87.38 74 ARG A CA 1
ATOM 606 C C . ARG A 1 74 ? -7.367 -3.794 8.866 1.00 87.38 74 ARG A C 1
ATOM 608 O O . ARG A 1 74 ? -7.972 -3.984 9.918 1.00 87.38 74 ARG A O 1
ATOM 615 N N . LEU A 1 75 ? -7.689 -2.846 7.988 1.00 83.75 75 LEU A N 1
ATOM 616 C CA . LEU A 1 75 ? -8.835 -1.948 8.141 1.00 83.75 75 LEU A CA 1
ATOM 617 C C . LEU A 1 75 ? -10.159 -2.706 8.168 1.00 83.75 75 LEU A C 1
ATOM 619 O O . LEU A 1 75 ? -10.922 -2.538 9.112 1.00 83.75 75 LEU A O 1
ATOM 623 N N . GLU A 1 76 ? -10.397 -3.585 7.194 1.00 83.62 76 GLU A N 1
ATOM 624 C CA . GLU A 1 76 ? -11.612 -4.408 7.118 1.00 83.62 76 GLU A CA 1
ATOM 625 C C . GLU A 1 76 ? -11.806 -5.234 8.402 1.00 83.62 76 GLU A C 1
ATOM 627 O O . GLU A 1 76 ? -12.896 -5.273 8.971 1.00 83.62 76 GLU A O 1
ATOM 632 N N . LYS A 1 77 ? -10.726 -5.829 8.929 1.00 85.94 77 LYS A N 1
ATOM 633 C CA . LYS A 1 77 ? -10.758 -6.565 10.205 1.00 85.94 77 LYS A CA 1
ATOM 634 C C . LYS A 1 77 ? -11.039 -5.670 11.409 1.00 85.94 77 LYS A C 1
ATOM 636 O O . LYS A 1 77 ? -11.719 -6.109 12.332 1.00 85.94 77 LYS A O 1
ATOM 641 N N . SER A 1 78 ? -10.478 -4.463 11.444 1.00 82.25 78 SER A N 1
ATOM 642 C CA . SER A 1 78 ? -10.737 -3.508 12.527 1.00 82.25 78 SER A CA 1
ATOM 643 C C . SER A 1 78 ? -12.190 -3.044 12.512 1.00 82.25 78 SER A C 1
ATOM 645 O O . SER A 1 78 ? -12.835 -3.032 13.552 1.00 82.25 78 SER A O 1
ATOM 647 N N . LEU A 1 79 ? -12.727 -2.753 11.326 1.00 81.44 79 LEU A N 1
ATOM 648 C CA . LEU A 1 79 ? -14.122 -2.371 11.143 1.00 81.44 79 LEU A CA 1
ATOM 649 C C . LEU A 1 79 ? -15.081 -3.468 11.615 1.00 81.44 79 LEU A C 1
ATOM 651 O O . LEU A 1 79 ? -16.039 -3.176 12.326 1.00 81.44 79 LEU A O 1
ATOM 655 N N . GLU A 1 80 ? -14.802 -4.730 11.281 1.00 84.56 80 GLU A N 1
ATOM 656 C CA . GLU A 1 80 ? -15.609 -5.862 11.749 1.00 84.56 80 GLU A CA 1
ATOM 657 C C . GLU A 1 80 ? -15.693 -5.913 13.281 1.00 84.56 80 GLU A C 1
ATOM 659 O O . GLU A 1 80 ? -16.764 -6.142 13.837 1.00 84.56 80 GLU A O 1
ATOM 664 N N . ARG A 1 81 ? -14.585 -5.622 13.977 1.00 81.56 81 ARG A N 1
ATOM 665 C CA . ARG A 1 81 ? -14.541 -5.576 15.450 1.00 81.56 81 ARG A CA 1
ATOM 666 C C . ARG A 1 81 ? -15.355 -4.426 16.043 1.00 81.56 81 ARG A C 1
ATOM 668 O O . ARG A 1 81 ? -15.778 -4.531 17.190 1.00 81.56 81 ARG A O 1
ATOM 675 N N . CYS A 1 82 ? -15.580 -3.351 15.291 1.00 77.19 82 CYS A N 1
ATOM 676 C CA . CYS A 1 82 ? -16.348 -2.197 15.753 1.00 77.19 82 CYS A CA 1
ATOM 677 C C . CYS A 1 82 ? -17.869 -2.370 15.593 1.00 77.19 82 CYS A C 1
ATOM 679 O O . CYS A 1 82 ? -18.620 -1.652 16.249 1.00 77.19 82 CYS A O 1
ATOM 681 N N . LYS A 1 83 ? -18.344 -3.327 14.779 1.00 81.81 83 LYS A N 1
ATOM 682 C CA . LYS A 1 83 ? -19.781 -3.500 14.485 1.00 81.81 83 LYS A CA 1
ATOM 683 C C . LYS A 1 83 ? -20.631 -3.811 15.716 1.00 81.81 83 LYS A C 1
ATOM 685 O O . LYS A 1 83 ? -21.681 -3.206 15.910 1.00 81.81 83 LYS A O 1
ATOM 690 N N . GLU A 1 84 ? -20.199 -4.760 16.543 1.00 80.00 84 GLU A N 1
ATOM 691 C CA . GLU A 1 84 ? -20.943 -5.151 17.746 1.00 80.00 84 GLU A CA 1
ATOM 692 C C . GLU A 1 84 ? -20.960 -4.032 18.807 1.00 80.00 84 GLU A C 1
ATOM 694 O O . GLU A 1 84 ? -22.057 -3.667 19.238 1.00 80.00 84 GLU A O 1
ATOM 699 N N . PRO A 1 85 ? -19.817 -3.422 19.196 1.00 72.88 85 PRO A N 1
ATOM 700 C CA . PRO A 1 85 ? -19.810 -2.266 20.094 1.00 72.88 85 PRO A CA 1
ATOM 701 C C . PRO A 1 85 ? -20.721 -1.124 19.633 1.00 72.88 85 PRO A C 1
ATOM 703 O O . PRO A 1 85 ? -21.418 -0.536 20.458 1.00 72.88 85 PRO A O 1
ATOM 706 N N . LEU A 1 86 ? -20.755 -0.847 18.328 1.00 70.50 86 LEU A N 1
ATOM 707 C CA . LEU A 1 86 ? -21.616 0.175 17.741 1.00 70.50 86 LEU A CA 1
ATOM 708 C C . LEU A 1 86 ? -23.099 -0.191 17.873 1.00 70.50 86 LEU A C 1
ATOM 710 O O . LEU A 1 86 ? -23.889 0.607 18.371 1.00 70.50 86 LEU A O 1
ATOM 714 N N . SER A 1 87 ? -23.469 -1.428 17.530 1.00 72.94 87 SER A N 1
ATOM 715 C CA . SER A 1 87 ? -24.846 -1.907 17.694 1.00 72.94 87 SER A CA 1
ATOM 716 C C . SER A 1 87 ? -25.319 -1.845 19.151 1.00 72.94 87 SER A C 1
ATOM 718 O O . SER A 1 87 ? -26.469 -1.497 19.430 1.00 72.94 87 SER A O 1
ATOM 720 N N . LEU A 1 88 ? -24.436 -2.160 20.101 1.00 68.62 88 LEU A N 1
ATOM 721 C CA . LEU A 1 88 ? -24.735 -2.054 21.527 1.00 68.62 88 LEU A CA 1
ATOM 722 C C . LEU A 1 88 ? -24.908 -0.595 21.965 1.00 68.62 88 LEU A C 1
ATOM 724 O O . LEU A 1 88 ? -25.852 -0.301 22.700 1.00 68.62 88 LEU A O 1
ATOM 728 N N . ALA A 1 89 ? -24.047 0.315 21.500 1.00 66.31 89 ALA A N 1
ATOM 729 C CA . ALA A 1 89 ? -24.172 1.745 21.772 1.00 66.31 89 ALA A CA 1
ATOM 730 C C . ALA A 1 89 ? -25.512 2.299 21.257 1.00 66.31 89 ALA A C 1
ATOM 732 O O . ALA A 1 89 ? -26.244 2.918 22.030 1.00 66.31 89 ALA A O 1
ATOM 733 N N . GLN A 1 90 ? -25.900 1.963 20.022 1.00 63.44 90 GLN A N 1
ATOM 734 C CA . GLN A 1 90 ? -27.201 2.319 19.439 1.00 63.44 90 GLN A CA 1
ATOM 735 C C . GLN A 1 90 ? -28.372 1.800 20.278 1.00 63.44 90 GLN A C 1
ATOM 737 O O . GLN A 1 90 ? -29.303 2.534 20.601 1.00 63.44 90 GLN A O 1
ATOM 742 N N . GLN A 1 91 ? -28.339 0.527 20.684 1.00 66.62 91 GLN A N 1
ATOM 743 C CA . GLN A 1 91 ? -29.400 -0.046 21.513 1.00 66.62 91 GLN A CA 1
ATOM 744 C C . GLN A 1 91 ? -29.492 0.624 22.889 1.00 66.62 91 GLN A C 1
ATOM 746 O O . GLN A 1 91 ? -30.594 0.775 23.423 1.00 66.62 91 GLN A O 1
ATOM 751 N N . CYS A 1 92 ? -28.359 1.006 23.482 1.00 64.81 92 CYS A N 1
ATOM 752 C CA . CYS A 1 92 ? -28.318 1.765 24.729 1.00 64.81 92 CYS A CA 1
ATOM 753 C C . CYS A 1 92 ? -28.926 3.161 24.554 1.00 64.81 92 CYS A C 1
ATOM 755 O O . CYS A 1 92 ? -29.765 3.544 25.370 1.00 64.81 92 CYS A O 1
ATOM 757 N N . LEU A 1 93 ? -28.587 3.865 23.471 1.00 58.03 93 LEU A N 1
ATOM 758 C CA . LEU A 1 93 ? -29.133 5.182 23.138 1.00 58.03 93 LEU A CA 1
ATOM 759 C C . LEU A 1 93 ? -30.640 5.128 22.869 1.00 58.03 93 LEU A C 1
ATOM 761 O O . LEU A 1 93 ? -31.386 5.841 23.528 1.00 58.03 93 LEU A O 1
ATOM 765 N N . ILE A 1 94 ? -31.133 4.192 22.051 1.00 60.97 94 ILE A N 1
ATOM 766 C CA . ILE A 1 94 ? -32.579 3.991 21.810 1.00 60.97 94 ILE A CA 1
ATOM 767 C C . ILE A 1 94 ? -33.331 3.705 23.123 1.00 60.97 94 ILE A C 1
ATOM 769 O O . ILE A 1 94 ? -34.468 4.137 23.338 1.00 60.97 94 ILE A O 1
ATOM 773 N N . LYS A 1 95 ? -32.718 2.951 24.045 1.00 60.78 95 LYS A N 1
ATOM 774 C CA . LYS A 1 95 ? -33.286 2.718 25.386 1.00 60.78 95 LYS A CA 1
ATOM 775 C C . LYS A 1 95 ? -33.266 3.987 26.244 1.00 60.78 95 LYS A C 1
ATOM 777 O O . LYS A 1 95 ? -34.136 4.138 27.104 1.00 60.78 95 LYS A O 1
ATOM 782 N N . GLN A 1 96 ? -32.309 4.881 26.018 1.00 54.12 96 GLN A N 1
ATOM 783 C CA . GLN A 1 96 ? -32.188 6.178 26.676 1.00 54.12 96 GLN A CA 1
ATOM 784 C C . GLN A 1 96 ? -33.194 7.201 26.110 1.00 54.12 96 GLN A C 1
ATOM 786 O O . GLN A 1 96 ? -33.810 7.909 26.902 1.00 54.12 96 GLN A O 1
ATOM 791 N N . GLU A 1 97 ? -33.480 7.179 24.802 1.00 48.38 97 GLU A N 1
ATOM 792 C CA . GLU A 1 97 ? -34.484 7.998 24.085 1.00 48.38 97 GLU A CA 1
ATOM 793 C C . GLU A 1 97 ? -35.941 7.701 24.483 1.00 48.38 97 GLU A C 1
ATOM 795 O O . GLU A 1 97 ? -36.842 8.506 24.257 1.00 48.38 97 GLU A O 1
ATOM 800 N N . LYS A 1 98 ? -36.205 6.577 25.163 1.00 54.69 98 LYS A N 1
ATOM 801 C CA . LYS A 1 98 ? -37.499 6.348 25.834 1.00 54.69 98 LYS A CA 1
ATOM 802 C C . LYS A 1 98 ? -37.694 7.227 27.082 1.00 54.69 98 LYS A C 1
ATOM 804 O O . LYS A 1 98 ? -38.742 7.139 27.725 1.00 54.69 98 LYS A O 1
ATOM 809 N N . ARG A 1 99 ? -36.714 8.069 27.444 1.00 51.66 99 ARG A N 1
ATOM 810 C CA . ARG A 1 99 ? -36.850 9.154 28.428 1.00 51.66 99 ARG A CA 1
ATOM 811 C C . ARG A 1 99 ? -37.233 10.445 27.696 1.00 51.66 99 ARG A C 1
ATOM 813 O O . ARG A 1 99 ? -36.541 10.884 26.792 1.00 51.66 99 ARG A O 1
ATOM 820 N N . VAL A 1 100 ? -38.345 11.051 28.097 1.00 42.34 100 VAL A N 1
ATOM 821 C CA . VAL A 1 100 ? -38.910 12.263 27.477 1.00 42.34 100 VAL A CA 1
ATOM 822 C C . VAL A 1 100 ? -37.979 13.473 27.694 1.00 42.34 100 VAL A C 1
ATOM 824 O O . VAL A 1 100 ? -37.670 13.776 28.847 1.00 42.34 100 VAL A O 1
ATOM 827 N N . GLY A 1 101 ? -37.559 14.184 26.634 1.00 58.47 101 GLY A N 1
ATOM 828 C CA . GLY A 1 101 ? -36.747 15.413 26.744 1.00 58.47 101 GLY A CA 1
ATOM 829 C C . GLY A 1 101 ? -36.071 15.909 25.449 1.00 58.47 101 GLY A C 1
ATOM 830 O O . GLY A 1 101 ? -36.251 15.321 24.392 1.00 58.47 101 GLY A O 1
ATOM 831 N N . ILE A 1 102 ? -35.309 17.012 25.567 1.00 41.47 102 ILE A N 1
ATOM 832 C CA . ILE A 1 102 ? -34.729 17.873 24.498 1.00 41.47 102 ILE A CA 1
ATOM 833 C C . ILE A 1 102 ? -33.459 17.300 23.820 1.00 41.47 102 ILE A C 1
ATOM 835 O O . ILE A 1 102 ? -32.935 17.896 22.885 1.00 41.47 102 ILE A O 1
ATOM 839 N N . ASP A 1 103 ? -32.965 16.139 24.239 1.00 45.47 103 ASP A N 1
ATOM 840 C CA . ASP A 1 103 ? -31.610 15.672 23.903 1.00 45.47 103 ASP A CA 1
ATOM 841 C C . ASP A 1 103 ? -31.561 14.792 22.640 1.00 45.47 103 ASP A C 1
ATOM 843 O O . ASP A 1 103 ? -31.073 13.664 22.648 1.00 45.47 103 ASP A O 1
ATOM 847 N N . LEU A 1 104 ? -32.126 15.302 21.543 1.00 46.38 104 LEU A N 1
ATOM 848 C CA . LEU A 1 104 ? -32.076 14.666 20.227 1.00 46.38 104 LEU A CA 1
ATOM 849 C C . LEU A 1 104 ? -30.701 14.938 19.585 1.00 46.38 104 LEU A C 1
ATOM 851 O O . LEU A 1 104 ? -30.576 15.749 18.668 1.00 46.38 104 LEU A O 1
ATOM 855 N N . VAL A 1 105 ? -29.647 14.310 20.108 1.00 52.66 105 VAL A N 1
ATOM 856 C CA . VAL A 1 105 ? -28.326 14.322 19.467 1.00 52.66 105 VAL A CA 1
ATOM 857 C C . VAL A 1 105 ? -28.307 13.193 18.447 1.00 52.66 105 VAL A C 1
ATOM 859 O O . VAL A 1 105 ? -28.243 12.019 18.796 1.00 52.66 105 VAL A O 1
ATOM 862 N N . HIS A 1 106 ? -28.415 13.549 17.170 1.00 50.62 106 HIS A N 1
ATOM 863 C CA . HIS A 1 106 ? -28.210 12.603 16.082 1.00 50.62 106 HIS A CA 1
ATOM 864 C C . HIS A 1 106 ? -26.764 12.081 16.094 1.00 50.62 106 HIS A C 1
ATOM 866 O O . HIS A 1 106 ? -25.844 12.856 16.337 1.00 50.62 106 HIS A O 1
ATOM 872 N N . ASP A 1 107 ? -26.604 10.779 15.824 1.00 63.06 107 ASP A N 1
ATOM 873 C CA . ASP A 1 107 ? -25.370 9.972 15.795 1.00 63.06 107 ASP A CA 1
ATOM 874 C C . ASP A 1 107 ? -24.268 10.520 14.859 1.00 63.06 107 ASP A C 1
ATOM 876 O O . ASP A 1 107 ? -23.908 9.934 13.836 1.00 63.06 107 ASP A O 1
ATOM 880 N N . GLU A 1 108 ? -23.698 11.668 15.209 1.00 57.97 108 GLU A N 1
ATOM 881 C CA . GLU A 1 108 ? -22.625 12.316 14.459 1.00 57.97 108 GLU A CA 1
ATOM 882 C C . GLU A 1 108 ? -21.390 11.401 14.412 1.00 57.97 108 GLU A C 1
ATOM 884 O O . GLU A 1 108 ? -20.813 11.199 13.353 1.00 57.97 108 GLU A O 1
ATOM 889 N N . ALA A 1 109 ? -21.063 10.704 15.506 1.00 56.66 109 ALA A N 1
ATOM 890 C CA . ALA A 1 109 ? -19.915 9.795 15.568 1.00 56.66 109 ALA A CA 1
ATOM 891 C C . ALA A 1 109 ? -20.035 8.555 14.653 1.00 56.66 109 ALA A C 1
ATOM 893 O O . ALA A 1 109 ? -19.055 8.162 14.020 1.00 56.66 109 ALA A O 1
ATOM 894 N N . GLU A 1 110 ? -21.218 7.938 14.548 1.00 56.38 110 GLU A N 1
ATOM 895 C CA . GLU A 1 110 ? -21.433 6.797 13.646 1.00 56.38 110 GLU A CA 1
ATOM 896 C C . GLU A 1 110 ? -21.473 7.240 12.185 1.00 56.38 110 GLU A C 1
ATOM 898 O O . GLU A 1 110 ? -20.860 6.60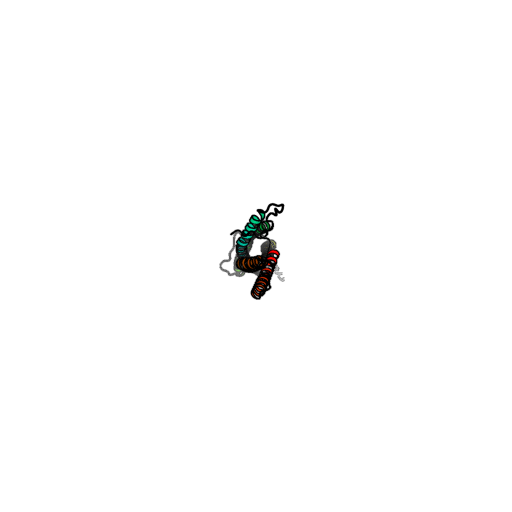2 11.326 1.00 56.38 110 GLU A O 1
ATOM 903 N N . GLN A 1 111 ? -22.163 8.347 11.898 1.00 62.38 111 GLN A N 1
ATOM 904 C CA . GLN A 1 111 ? -22.188 8.906 10.553 1.00 62.38 111 GLN A CA 1
ATOM 905 C C . GLN A 1 111 ? -20.785 9.297 10.095 1.00 62.38 111 GLN A C 1
ATOM 907 O O . GLN A 1 111 ? -20.438 9.024 8.950 1.00 62.38 111 GLN A O 1
ATOM 912 N N . GLU A 1 112 ? -19.963 9.877 10.968 1.00 62.94 112 GLU A N 1
ATOM 913 C CA . GLU A 1 112 ? -18.568 10.183 10.655 1.00 62.94 112 GLU A CA 1
ATOM 914 C C . GLU A 1 112 ? -17.723 8.913 10.450 1.00 62.94 112 GLU A C 1
ATOM 916 O O . GLU A 1 112 ? -16.896 8.888 9.539 1.00 62.94 112 GLU A O 1
ATOM 921 N N . LEU A 1 113 ? -17.965 7.820 11.188 1.00 62.38 113 LEU A N 1
ATOM 922 C CA . LEU A 1 113 ? -17.260 6.547 10.971 1.00 62.38 113 LEU A CA 1
ATOM 923 C C . LEU A 1 113 ? -17.656 5.877 9.644 1.00 62.38 113 LEU A C 1
ATOM 925 O O . LEU A 1 113 ? -16.787 5.416 8.903 1.00 62.38 113 LEU A O 1
ATOM 929 N N . ILE A 1 114 ? -18.950 5.849 9.310 1.00 65.62 114 ILE A N 1
ATOM 930 C CA . ILE A 1 114 ? -19.451 5.318 8.032 1.00 65.62 114 ILE A CA 1
ATOM 931 C C . ILE A 1 114 ? -18.926 6.165 6.871 1.00 65.62 114 ILE A C 1
ATOM 933 O O . ILE A 1 114 ? -18.381 5.619 5.913 1.00 65.62 114 ILE A O 1
ATOM 937 N N . LYS A 1 115 ? -18.990 7.499 6.982 1.00 68.31 115 LYS A N 1
ATOM 938 C CA . LYS A 1 115 ? -18.405 8.411 5.990 1.00 68.31 115 LYS A CA 1
ATOM 939 C C . LYS A 1 115 ? -16.904 8.185 5.843 1.00 68.31 115 LYS A C 1
ATOM 941 O O . LYS A 1 115 ? -16.416 8.163 4.718 1.00 68.31 115 LYS A O 1
ATOM 946 N N . ALA A 1 116 ? -16.167 7.990 6.938 1.00 63.41 116 ALA A N 1
ATOM 947 C CA . ALA A 1 116 ? -14.739 7.694 6.880 1.00 63.41 116 ALA A CA 1
ATOM 948 C C . ALA A 1 116 ? -14.469 6.386 6.121 1.00 63.41 116 ALA A C 1
ATOM 950 O O . ALA A 1 116 ? -13.572 6.351 5.280 1.00 63.41 116 ALA A O 1
ATOM 951 N N . VAL A 1 117 ? -15.269 5.337 6.344 1.00 63.88 117 VAL A N 1
ATOM 952 C CA . VAL A 1 117 ? -15.171 4.071 5.599 1.00 63.88 117 VAL A CA 1
ATOM 953 C C . VAL A 1 117 ? -15.489 4.268 4.120 1.00 63.88 117 VAL A C 1
ATOM 955 O O . VAL A 1 117 ? -14.714 3.810 3.286 1.00 63.88 117 VAL A O 1
ATOM 958 N N . ASP A 1 118 ? -16.562 4.976 3.775 1.00 70.31 118 ASP A N 1
ATOM 959 C CA . ASP A 1 118 ? -16.945 5.221 2.380 1.00 70.31 118 ASP A CA 1
ATOM 960 C C . ASP A 1 118 ? -15.898 6.064 1.642 1.00 70.31 118 ASP A C 1
ATOM 962 O O . ASP A 1 118 ? -15.527 5.761 0.504 1.00 70.31 118 ASP A O 1
ATOM 966 N N . VAL A 1 119 ? -15.353 7.088 2.307 1.00 71.12 119 VAL A N 1
ATOM 967 C CA . VAL A 1 119 ? -14.249 7.902 1.786 1.00 71.12 119 VAL A CA 1
ATOM 968 C C . VAL A 1 119 ? -13.005 7.043 1.593 1.00 71.12 119 VAL A C 1
ATOM 970 O O . VAL A 1 119 ? -12.391 7.101 0.528 1.00 71.12 119 VAL A O 1
ATOM 973 N N . ILE A 1 120 ? -12.644 6.208 2.570 1.00 67.12 120 ILE A N 1
ATOM 974 C CA . ILE A 1 120 ? -11.501 5.299 2.459 1.00 67.12 120 ILE A CA 1
ATOM 975 C C . ILE A 1 120 ? -11.732 4.308 1.316 1.00 67.12 120 ILE A C 1
ATOM 977 O O . ILE A 1 120 ? -10.861 4.163 0.467 1.00 67.12 120 ILE A O 1
ATOM 981 N N . GLN A 1 121 ? -12.905 3.690 1.211 1.00 71.31 121 GLN A N 1
ATOM 982 C CA . GLN A 1 121 ? -13.231 2.726 0.163 1.00 71.31 121 GLN A CA 1
ATOM 983 C C . GLN A 1 121 ? -13.213 3.369 -1.233 1.00 71.31 121 GLN A C 1
ATOM 985 O O . GLN A 1 121 ? -12.696 2.781 -2.191 1.00 71.31 121 GLN A O 1
ATOM 990 N N . GLY A 1 122 ? -13.713 4.601 -1.354 1.00 75.19 122 GLY A N 1
ATOM 991 C CA . GLY A 1 122 ? -13.635 5.404 -2.573 1.00 75.19 122 GLY A CA 1
ATOM 992 C C . GLY A 1 122 ? -12.191 5.745 -2.948 1.00 75.19 122 GLY A C 1
ATOM 993 O O . GLY A 1 122 ? -11.770 5.504 -4.082 1.00 75.19 122 GLY A O 1
ATOM 994 N N . VAL A 1 123 ? -11.395 6.217 -1.983 1.00 72.81 123 VAL A N 1
ATOM 995 C CA . VAL A 1 123 ? -9.956 6.479 -2.153 1.00 72.81 123 VAL A CA 1
ATOM 996 C C . VAL A 1 123 ? -9.223 5.203 -2.565 1.00 72.81 123 VAL A C 1
ATOM 998 O O . VAL A 1 123 ? -8.395 5.236 -3.472 1.00 72.81 123 VAL A O 1
ATOM 1001 N N . MET A 1 124 ? -9.558 4.062 -1.970 1.00 66.62 124 MET A N 1
ATOM 1002 C CA . MET A 1 124 ? -8.949 2.771 -2.276 1.00 66.62 124 MET A CA 1
ATOM 1003 C C . MET A 1 124 ? -9.272 2.293 -3.684 1.00 66.62 124 MET A C 1
ATOM 1005 O O . MET A 1 124 ? -8.361 1.887 -4.401 1.00 66.62 124 MET A O 1
ATOM 1009 N N . THR A 1 125 ? -10.526 2.408 -4.112 1.00 75.56 125 THR A N 1
ATOM 1010 C CA . THR A 1 125 ? -10.946 2.053 -5.476 1.00 75.56 125 THR A CA 1
ATOM 1011 C C . THR A 1 125 ? -10.236 2.935 -6.506 1.00 75.56 125 THR A C 1
ATOM 1013 O O . THR A 1 125 ? -9.694 2.455 -7.505 1.00 75.56 125 THR A O 1
ATOM 1016 N N . LEU A 1 126 ? -10.166 4.241 -6.235 1.00 73.69 126 LEU A N 1
ATOM 1017 C CA . LEU A 1 126 ? -9.501 5.199 -7.110 1.00 73.69 126 LEU A CA 1
ATOM 1018 C C . LEU A 1 126 ? -7.986 4.957 -7.165 1.00 73.69 126 LEU A C 1
ATOM 1020 O O . LEU A 1 126 ? -7.374 5.084 -8.230 1.00 73.69 126 LEU A O 1
ATOM 1024 N N . LEU A 1 127 ? -7.380 4.559 -6.045 1.00 67.62 127 LEU A N 1
ATOM 1025 C CA . LEU A 1 127 ? -5.986 4.137 -5.989 1.00 67.62 127 LEU A CA 1
ATOM 1026 C C . LEU A 1 127 ? -5.764 2.837 -6.760 1.00 67.62 127 LEU A C 1
ATOM 1028 O O . LEU A 1 127 ? -4.839 2.799 -7.564 1.00 67.62 127 LEU A O 1
ATOM 1032 N N . GLU A 1 128 ? -6.581 1.798 -6.574 1.00 69.00 128 GLU A N 1
ATOM 1033 C CA . GLU A 1 128 ? -6.487 0.517 -7.296 1.00 69.00 128 GLU A CA 1
ATOM 1034 C C . GLU A 1 128 ? -6.532 0.723 -8.823 1.00 69.00 128 GLU A C 1
ATOM 1036 O O . GLU A 1 128 ? -5.671 0.210 -9.549 1.00 69.00 128 GLU A O 1
ATOM 1041 N N . TYR A 1 129 ? -7.447 1.568 -9.307 1.00 72.31 129 TYR A N 1
ATOM 1042 C CA . TYR A 1 129 ? -7.514 1.961 -10.718 1.00 72.31 129 TYR A CA 1
ATOM 1043 C C . TYR A 1 129 ? -6.238 2.686 -11.180 1.00 72.31 129 TYR A C 1
ATOM 1045 O O . TYR A 1 129 ? -5.611 2.324 -12.180 1.00 72.31 129 TYR A O 1
ATOM 1053 N N . ASN A 1 130 ? -5.799 3.695 -10.425 1.00 65.06 130 ASN A N 1
ATOM 1054 C CA . ASN A 1 130 ? -4.602 4.467 -10.760 1.00 65.06 130 ASN A CA 1
ATOM 1055 C C . ASN A 1 130 ? -3.311 3.636 -10.702 1.00 65.06 130 ASN A C 1
ATOM 1057 O O . ASN A 1 130 ? -2.381 3.893 -11.468 1.00 65.06 130 ASN A O 1
ATOM 1061 N N . ARG A 1 131 ? -3.252 2.635 -9.823 1.00 67.50 131 ARG A N 1
ATOM 1062 C CA . ARG A 1 131 ? -2.115 1.723 -9.645 1.00 67.50 131 ARG A CA 1
ATOM 1063 C C . ARG A 1 131 ? -1.974 0.771 -10.813 1.00 67.50 131 ARG A C 1
ATOM 1065 O O . ARG A 1 131 ? -0.880 0.668 -11.360 1.00 67.50 131 ARG A O 1
ATOM 1072 N N . THR A 1 132 ? -3.075 0.156 -11.237 1.00 74.12 132 THR A N 1
ATOM 1073 C CA . THR A 1 132 ? -3.098 -0.719 -12.416 1.00 74.12 132 THR A CA 1
ATOM 1074 C C . THR A 1 132 ? -2.640 0.043 -13.659 1.00 74.12 132 THR A C 1
ATOM 1076 O O . THR A 1 132 ? -1.780 -0.435 -14.394 1.00 74.12 132 THR A O 1
ATOM 1079 N N . ASN A 1 133 ? -3.100 1.287 -13.822 1.00 79.56 133 ASN A N 1
ATOM 1080 C CA . ASN A 1 133 ? -2.670 2.151 -14.921 1.00 79.56 133 ASN A CA 1
ATOM 1081 C C . ASN A 1 133 ? -1.186 2.552 -14.834 1.00 79.56 133 ASN A C 1
ATOM 1083 O O . ASN A 1 133 ? -0.502 2.585 -15.857 1.00 79.56 133 ASN A O 1
ATOM 1087 N N . SER A 1 134 ? -0.665 2.849 -13.635 1.00 83.31 134 SER A N 1
ATOM 1088 C CA . SER A 1 134 ? 0.763 3.162 -13.439 1.00 83.31 134 SER A CA 1
ATOM 1089 C C . SER A 1 134 ? 1.656 1.985 -13.789 1.00 83.31 134 SER A C 1
ATOM 1091 O O . SER A 1 134 ? 2.602 2.134 -14.556 1.00 83.31 134 SER A O 1
ATOM 1093 N N . LYS A 1 135 ? 1.329 0.818 -13.227 1.00 88.88 135 LYS A N 1
ATOM 1094 C CA . LYS A 1 135 ? 2.078 -0.417 -13.412 1.00 88.88 135 LYS A CA 1
ATOM 1095 C C . LYS A 1 135 ? 2.109 -0.801 -14.888 1.00 88.88 135 LYS A C 1
ATOM 1097 O O . LYS A 1 135 ? 3.186 -0.976 -15.440 1.00 88.88 135 LYS A O 1
ATOM 1102 N N . TYR A 1 136 ? 0.946 -0.814 -15.536 1.00 90.44 136 TYR A N 1
ATOM 1103 C CA . TYR A 1 136 ? 0.836 -1.110 -16.962 1.00 90.44 136 TYR A CA 1
ATOM 1104 C C . TYR A 1 136 ? 1.678 -0.164 -17.830 1.00 90.44 136 TYR A C 1
ATOM 1106 O O . TYR A 1 136 ? 2.333 -0.603 -18.772 1.00 90.44 136 TYR A O 1
ATOM 1114 N N . SER A 1 137 ? 1.688 1.135 -17.508 1.00 91.88 137 SER A N 1
ATOM 1115 C CA . SER A 1 137 ? 2.473 2.122 -18.262 1.00 91.88 137 SER A CA 1
ATOM 1116 C C . SER A 1 137 ? 3.978 1.858 -18.145 1.00 91.88 137 SER A C 1
ATOM 1118 O O . SER A 1 137 ? 4.668 1.880 -19.161 1.00 91.88 137 SER A O 1
ATOM 1120 N N . LEU A 1 138 ? 4.472 1.548 -16.938 1.00 93.69 138 LEU A N 1
ATOM 1121 C CA . LEU A 1 138 ? 5.875 1.182 -16.707 1.00 93.69 138 LEU A CA 1
ATOM 1122 C C . LEU A 1 138 ? 6.244 -0.141 -17.394 1.00 93.69 138 LEU A C 1
ATOM 1124 O O . LEU A 1 138 ? 7.278 -0.216 -18.045 1.00 93.69 138 LEU A O 1
ATOM 1128 N N . GLU A 1 139 ? 5.394 -1.168 -17.298 1.00 94.19 139 GLU A N 1
ATOM 1129 C CA . GLU A 1 139 ? 5.614 -2.472 -17.944 1.00 94.19 139 GLU A CA 1
ATOM 1130 C C . GLU A 1 139 ? 5.683 -2.350 -19.467 1.00 94.19 139 GLU A C 1
ATOM 1132 O O . GLU A 1 139 ? 6.532 -2.973 -20.110 1.00 94.19 139 GLU A O 1
ATOM 1137 N N . LYS A 1 140 ? 4.795 -1.539 -20.050 1.00 94.50 140 LYS A N 1
ATOM 1138 C CA . LYS A 1 140 ? 4.788 -1.281 -21.487 1.00 94.50 140 LYS A CA 1
ATOM 1139 C C . LYS A 1 140 ? 6.066 -0.566 -21.921 1.00 94.50 140 LYS A C 1
ATOM 1141 O O . LYS A 1 140 ? 6.729 -1.038 -22.837 1.00 94.50 140 LYS A O 1
ATOM 1146 N N . ASP A 1 141 ? 6.429 0.518 -21.241 1.00 96.00 141 ASP A N 1
ATOM 1147 C CA . ASP A 1 141 ? 7.646 1.277 -21.542 1.00 96.00 141 ASP A CA 1
ATOM 1148 C C . ASP A 1 141 ? 8.896 0.393 -21.417 1.00 96.00 141 ASP A C 1
ATOM 1150 O O . ASP A 1 141 ? 9.721 0.320 -22.324 1.00 96.00 141 ASP A O 1
ATOM 1154 N N . LEU A 1 142 ? 8.981 -0.398 -20.345 1.00 95.25 142 LEU A N 1
ATOM 1155 C CA . LEU A 1 142 ? 10.071 -1.340 -20.119 1.00 95.25 142 LEU A CA 1
ATOM 1156 C C . LEU A 1 142 ? 10.181 -2.383 -21.240 1.00 95.25 142 LEU A C 1
ATOM 1158 O O . LEU A 1 142 ? 11.283 -2.688 -21.705 1.00 95.25 142 LEU A O 1
ATOM 1162 N N . LYS A 1 143 ? 9.045 -2.922 -21.698 1.00 95.31 143 LYS A N 1
ATOM 1163 C CA . LYS A 1 143 ? 8.996 -3.859 -22.825 1.00 95.31 143 LYS A CA 1
ATOM 1164 C C . LYS A 1 143 ? 9.515 -3.208 -24.106 1.00 95.31 143 LYS A C 1
ATOM 1166 O O . LYS A 1 143 ? 10.313 -3.830 -24.811 1.00 95.31 143 LYS A O 1
ATOM 1171 N N . ASP A 1 144 ? 9.107 -1.975 -24.380 1.00 94.94 144 ASP A N 1
ATOM 1172 C CA . ASP A 1 144 ? 9.541 -1.225 -25.558 1.00 94.94 144 ASP A CA 1
ATOM 1173 C C . ASP A 1 144 ? 11.055 -0.930 -25.486 1.00 94.94 144 ASP A C 1
ATOM 1175 O O . ASP A 1 144 ? 11.780 -1.160 -26.457 1.00 94.94 144 ASP A O 1
ATOM 1179 N N . LYS A 1 145 ? 11.581 -0.547 -24.310 1.00 95.50 145 LYS A N 1
ATOM 1180 C CA . LYS A 1 145 ? 13.030 -0.374 -24.072 1.00 95.50 145 LYS A CA 1
ATOM 1181 C C . LYS A 1 145 ? 13.811 -1.673 -24.261 1.00 95.50 145 LYS A C 1
ATOM 1183 O O . LYS A 1 145 ? 14.887 -1.657 -24.852 1.00 95.50 145 LYS A O 1
ATOM 1188 N N . PHE A 1 146 ? 13.283 -2.805 -23.799 1.00 93.94 146 PHE A N 1
ATOM 1189 C CA . PHE A 1 146 ? 13.916 -4.111 -23.991 1.00 93.94 146 PHE A CA 1
ATOM 1190 C C . PHE A 1 146 ? 13.979 -4.509 -25.471 1.00 93.94 146 PHE A C 1
ATOM 1192 O O . PHE A 1 146 ? 15.001 -5.021 -25.933 1.00 93.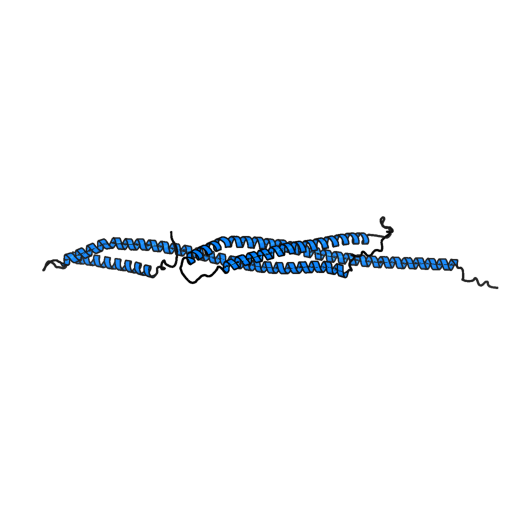94 146 PHE A O 1
ATOM 1199 N N . GLN A 1 147 ? 12.909 -4.258 -26.230 1.00 95.62 147 GLN A N 1
ATOM 1200 C CA . GLN A 1 147 ? 12.899 -4.499 -27.673 1.00 95.62 147 GLN A CA 1
ATOM 1201 C C . GLN A 1 147 ? 13.901 -3.601 -28.404 1.00 95.62 147 GLN A C 1
ATOM 1203 O O . GLN A 1 147 ? 14.675 -4.113 -29.212 1.00 95.62 147 GLN A O 1
ATOM 1208 N N . ALA A 1 148 ? 13.944 -2.307 -28.074 1.00 93.69 148 ALA A N 1
ATOM 1209 C CA . ALA A 1 148 ? 14.926 -1.375 -28.626 1.00 93.69 148 ALA A CA 1
ATOM 1210 C C . ALA A 1 148 ? 16.363 -1.827 -28.323 1.00 93.69 148 ALA A C 1
ATOM 1212 O O . ALA A 1 148 ? 17.178 -1.943 -29.232 1.00 93.69 148 ALA A O 1
ATOM 1213 N N . LEU A 1 149 ? 16.644 -2.212 -27.073 1.00 93.44 149 LEU A N 1
ATOM 1214 C CA . LEU A 1 149 ? 17.950 -2.726 -26.663 1.00 93.44 149 LEU A CA 1
ATOM 1215 C C . LEU A 1 149 ? 18.359 -3.974 -27.457 1.00 93.44 149 LEU A C 1
ATOM 1217 O O . LEU A 1 149 ? 19.529 -4.143 -27.795 1.00 93.44 149 LEU A O 1
ATOM 1221 N N . LYS A 1 150 ? 17.413 -4.873 -27.749 1.00 94.69 150 LYS A N 1
ATOM 1222 C CA . LYS A 1 150 ? 17.681 -6.078 -28.543 1.00 94.69 150 LYS A CA 1
ATOM 1223 C C . LYS A 1 150 ? 18.063 -5.731 -29.984 1.00 94.69 150 LYS A C 1
ATOM 1225 O O . LYS A 1 150 ? 18.978 -6.350 -30.523 1.00 94.69 150 LYS A O 1
ATOM 1230 N N . ILE A 1 151 ? 17.367 -4.769 -30.589 1.00 93.69 151 ILE A N 1
ATOM 1231 C CA . ILE A 1 151 ? 17.654 -4.291 -31.947 1.00 93.69 151 ILE A CA 1
ATOM 1232 C C . ILE A 1 151 ? 19.028 -3.616 -31.981 1.00 93.69 151 ILE A C 1
ATOM 1234 O O . ILE A 1 151 ? 19.867 -3.991 -32.794 1.00 93.69 151 ILE A O 1
ATOM 1238 N N . ASP A 1 152 ? 19.299 -2.702 -31.051 1.00 94.12 152 ASP A N 1
ATOM 1239 C CA . ASP A 1 152 ? 20.549 -1.939 -31.036 1.00 94.12 152 ASP A CA 1
ATOM 1240 C C . ASP A 1 152 ? 21.767 -2.828 -30.739 1.00 94.12 152 ASP A C 1
ATOM 1242 O O . ASP A 1 152 ? 22.815 -2.650 -31.354 1.00 94.12 152 ASP A O 1
ATOM 1246 N N . ASN A 1 153 ? 21.630 -3.853 -29.885 1.00 93.75 153 ASN A N 1
ATOM 1247 C CA . ASN A 1 153 ? 22.691 -4.848 -29.676 1.00 93.75 153 ASN A CA 1
ATOM 1248 C C . ASN A 1 153 ? 22.971 -5.672 -30.936 1.00 93.75 153 ASN A C 1
ATOM 1250 O O . ASN A 1 153 ? 24.122 -6.004 -31.213 1.00 93.75 153 ASN A O 1
ATOM 1254 N N . HIS A 1 154 ? 21.930 -6.020 -31.698 1.00 93.25 154 HIS A N 1
ATOM 1255 C CA . HIS A 1 154 ? 22.121 -6.701 -32.973 1.00 93.25 154 HIS A CA 1
ATOM 1256 C C . HIS A 1 154 ? 22.884 -5.803 -33.952 1.00 93.25 154 HIS A C 1
ATOM 1258 O O . HIS A 1 154 ? 23.873 -6.251 -34.525 1.00 93.25 154 HIS A O 1
ATOM 1264 N N . CYS A 1 155 ? 22.489 -4.531 -34.069 1.00 91.19 155 CYS A N 1
ATOM 1265 C CA . CYS A 1 155 ? 23.185 -3.539 -34.887 1.00 91.19 155 CYS A CA 1
ATOM 1266 C C . CYS A 1 155 ? 24.652 -3.363 -34.465 1.00 91.19 155 CYS A C 1
ATOM 1268 O O . CYS A 1 155 ? 25.525 -3.319 -35.327 1.00 91.19 155 CYS A O 1
ATOM 1270 N N . ALA A 1 156 ? 24.935 -3.316 -33.160 1.00 91.44 156 ALA A N 1
ATOM 1271 C CA . ALA A 1 156 ? 26.291 -3.167 -32.630 1.00 91.44 156 ALA A CA 1
ATOM 1272 C C . ALA A 1 156 ? 27.181 -4.389 -32.912 1.00 91.44 156 ALA A C 1
ATOM 1274 O O . ALA A 1 156 ? 28.400 -4.265 -32.994 1.00 91.44 156 ALA A O 1
ATOM 1275 N N . GLY A 1 157 ? 26.577 -5.568 -33.090 1.00 90.06 157 GLY A N 1
ATOM 1276 C CA . GLY A 1 157 ? 27.274 -6.794 -33.474 1.00 90.06 157 GLY A CA 1
ATOM 1277 C C . GLY A 1 157 ? 27.565 -6.925 -34.973 1.00 90.06 157 GLY A C 1
ATOM 1278 O O . GLY A 1 157 ? 28.294 -7.841 -35.361 1.00 90.06 157 GLY A O 1
ATOM 1279 N N . LEU A 1 158 ? 27.011 -6.055 -35.827 1.00 91.62 158 LEU A N 1
ATOM 1280 C CA . LEU A 1 158 ? 27.247 -6.112 -37.269 1.00 91.62 158 LEU A CA 1
ATOM 1281 C C . LEU A 1 158 ? 28.663 -5.641 -37.618 1.00 91.62 158 LEU A C 1
ATOM 1283 O O . LEU A 1 158 ? 29.178 -4.643 -37.123 1.00 91.62 158 LEU A O 1
ATOM 1287 N N . THR A 1 159 ? 29.281 -6.362 -38.544 1.00 89.19 159 THR A N 1
ATOM 1288 C CA . THR A 1 159 ? 30.594 -6.058 -39.125 1.00 89.19 159 THR A CA 1
ATOM 1289 C C . THR A 1 159 ? 30.503 -6.014 -40.647 1.00 89.19 159 THR A C 1
ATOM 1291 O O . THR A 1 159 ? 29.580 -6.584 -41.230 1.00 89.19 159 THR A O 1
ATOM 1294 N N . ASN A 1 160 ? 31.501 -5.421 -41.310 1.00 88.50 160 ASN A N 1
ATOM 1295 C CA . ASN A 1 160 ? 31.557 -5.312 -42.778 1.00 88.50 160 ASN A CA 1
ATOM 1296 C C . ASN A 1 160 ? 31.496 -6.666 -43.520 1.00 88.50 160 ASN A C 1
ATOM 1298 O O . ASN A 1 160 ? 31.242 -6.679 -44.717 1.00 88.50 160 ASN A O 1
ATOM 1302 N N . ASN A 1 161 ? 31.724 -7.786 -42.825 1.00 89.88 161 ASN A N 1
ATOM 1303 C CA . ASN A 1 161 ? 31.708 -9.138 -43.392 1.00 89.88 161 ASN A CA 1
ATOM 1304 C C . ASN A 1 161 ? 30.542 -9.990 -42.863 1.00 89.88 161 ASN A C 1
ATOM 1306 O O . ASN A 1 161 ? 30.575 -11.215 -42.967 1.00 89.88 161 ASN A O 1
ATOM 1310 N N . SER A 1 162 ? 29.545 -9.371 -42.226 1.00 91.25 162 SER A N 1
ATOM 1311 C CA . SER A 1 162 ? 28.400 -10.106 -41.683 1.00 91.25 162 SER A CA 1
ATOM 1312 C C . SER A 1 162 ? 27.534 -10.654 -42.825 1.00 91.25 162 SER A C 1
ATOM 1314 O O . SER A 1 162 ? 27.276 -9.920 -43.774 1.00 91.25 162 SER A O 1
ATOM 1316 N N . PRO A 1 163 ? 27.079 -11.918 -42.765 1.00 85.31 163 PRO A N 1
ATOM 1317 C CA . PRO A 1 163 ? 26.425 -12.586 -43.897 1.00 85.31 163 PRO A CA 1
ATOM 1318 C C . PRO A 1 163 ? 25.072 -11.973 -44.293 1.00 85.31 163 PRO A C 1
ATOM 1320 O O . PRO A 1 163 ? 24.674 -12.088 -45.448 1.00 85.31 163 PRO A O 1
ATOM 1323 N N . ASP A 1 164 ? 24.398 -11.292 -43.363 1.00 84.88 164 ASP A N 1
ATOM 1324 C CA . ASP A 1 164 ? 23.031 -10.781 -43.536 1.00 84.88 164 ASP A CA 1
ATOM 1325 C C . ASP A 1 164 ? 22.968 -9.270 -43.851 1.00 84.88 164 ASP A C 1
ATOM 1327 O O . ASP A 1 164 ? 21.910 -8.649 -43.737 1.00 84.88 164 ASP A O 1
ATOM 1331 N N . ILE A 1 165 ? 24.089 -8.647 -44.239 1.00 87.94 165 ILE A N 1
ATOM 1332 C CA . ILE A 1 165 ? 24.111 -7.230 -44.645 1.00 87.94 165 ILE A CA 1
ATOM 1333 C C . ILE A 1 165 ? 23.801 -7.094 -46.141 1.00 87.94 165 ILE A C 1
ATOM 1335 O O . ILE A 1 165 ? 24.318 -7.834 -46.975 1.00 87.94 165 ILE A O 1
ATOM 1339 N N . GLY A 1 166 ? 22.969 -6.118 -46.507 1.00 86.69 166 GLY A N 1
ATOM 1340 C CA . GLY A 1 166 ? 22.579 -5.880 -47.896 1.00 86.69 166 GLY A CA 1
ATOM 1341 C C . GLY A 1 166 ? 21.877 -4.539 -48.093 1.00 86.69 166 GLY A C 1
ATOM 1342 O O . GLY A 1 166 ? 21.538 -3.845 -47.133 1.00 86.69 166 GLY A O 1
ATOM 1343 N N . TYR A 1 167 ? 21.660 -4.157 -49.352 1.00 86.88 167 TYR A N 1
ATOM 1344 C CA . TYR A 1 167 ? 20.948 -2.923 -49.685 1.00 86.88 167 TYR A CA 1
ATOM 1345 C C . TYR A 1 167 ? 19.437 -3.091 -49.484 1.00 86.88 167 TYR A C 1
ATOM 1347 O O . TYR A 1 167 ? 18.835 -4.027 -50.007 1.00 86.88 167 TYR A O 1
ATOM 1355 N N . SER A 1 168 ? 18.813 -2.147 -48.776 1.00 83.75 168 SER A N 1
ATOM 1356 C CA . SER A 1 168 ? 17.355 -2.056 -48.639 1.00 83.75 168 SER A CA 1
ATOM 1357 C C . SER A 1 168 ? 16.816 -0.876 -49.446 1.00 83.75 168 SER A C 1
ATOM 1359 O O . SER A 1 168 ? 17.386 0.214 -49.443 1.00 83.75 168 SER A O 1
ATOM 1361 N N . ALA A 1 169 ? 15.696 -1.086 -50.140 1.00 73.38 169 ALA A N 1
ATOM 1362 C CA . ALA A 1 169 ? 15.109 -0.105 -51.053 1.00 73.38 169 ALA A CA 1
ATOM 1363 C C . ALA A 1 169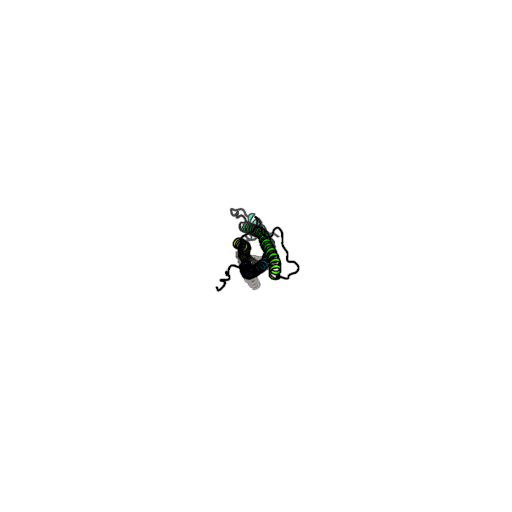 ? 14.475 1.118 -50.350 1.00 73.38 169 ALA A C 1
ATOM 1365 O O . ALA A 1 169 ? 14.074 2.058 -51.027 1.00 73.38 169 ALA A O 1
ATOM 1366 N N . ASN A 1 170 ? 14.369 1.126 -49.011 1.00 72.50 170 ASN A N 1
ATOM 1367 C CA . ASN A 1 170 ? 13.653 2.161 -48.244 1.00 72.50 170 ASN A CA 1
ATOM 1368 C C . ASN A 1 170 ? 14.380 2.636 -46.964 1.00 72.50 170 ASN A C 1
ATOM 1370 O O . ASN A 1 170 ? 13.726 3.078 -46.024 1.00 72.50 170 ASN A O 1
ATOM 1374 N N . THR A 1 171 ? 15.713 2.569 -46.900 1.00 68.19 171 THR A N 1
ATOM 1375 C CA . THR A 1 171 ? 16.485 2.829 -45.662 1.00 68.19 171 THR A CA 1
ATOM 1376 C C . THR A 1 171 ? 16.347 4.252 -45.096 1.00 68.19 171 THR A C 1
ATOM 1378 O O . THR A 1 171 ? 16.498 4.448 -43.896 1.00 68.19 171 THR A O 1
ATOM 1381 N N . VAL A 1 172 ? 16.046 5.257 -45.925 1.00 67.00 172 VAL A N 1
ATOM 1382 C CA . VAL A 1 172 ? 15.935 6.660 -45.486 1.00 67.00 172 VAL A CA 1
ATOM 1383 C C . VAL A 1 172 ? 14.464 7.065 -45.420 1.00 67.00 172 VAL A C 1
ATOM 1385 O O . VAL A 1 172 ? 13.944 7.719 -46.322 1.00 67.00 172 VAL A O 1
ATOM 1388 N N . ARG A 1 173 ? 13.769 6.650 -44.359 1.00 75.44 173 ARG A N 1
ATOM 1389 C CA . ARG A 1 173 ? 12.425 7.146 -44.035 1.00 75.44 173 ARG A CA 1
ATOM 1390 C C . ARG A 1 173 ? 12.375 7.561 -42.572 1.00 75.44 173 ARG A C 1
ATOM 1392 O O . ARG A 1 173 ? 12.621 6.749 -41.689 1.00 75.44 173 ARG A O 1
ATOM 1399 N N . ILE A 1 174 ? 12.054 8.829 -42.331 1.00 76.06 174 ILE A N 1
ATOM 1400 C CA . ILE A 1 174 ? 11.631 9.298 -41.012 1.00 76.06 174 ILE A CA 1
ATOM 1401 C C . ILE A 1 174 ? 10.120 9.090 -40.966 1.00 76.06 174 ILE A C 1
ATOM 1403 O O . ILE A 1 174 ? 9.381 9.707 -41.733 1.00 76.06 174 ILE A O 1
ATOM 1407 N N . GLU A 1 175 ? 9.671 8.172 -40.117 1.00 81.31 175 GLU A N 1
ATOM 1408 C CA . GLU A 1 175 ? 8.246 7.923 -39.908 1.00 81.31 175 GLU A CA 1
ATOM 1409 C C . GLU A 1 175 ? 7.589 9.146 -39.242 1.00 81.31 175 GLU A C 1
ATOM 1411 O O . GLU A 1 175 ? 8.175 9.782 -38.362 1.00 81.31 175 GLU A O 1
ATOM 1416 N N . ALA A 1 176 ? 6.354 9.475 -39.633 1.00 79.56 176 ALA A N 1
ATOM 1417 C CA . ALA A 1 176 ? 5.632 10.649 -39.123 1.00 79.56 176 ALA A CA 1
ATOM 1418 C C . ALA A 1 176 ? 5.302 10.572 -37.617 1.00 79.56 176 ALA A C 1
ATOM 1420 O O . ALA A 1 176 ? 4.995 11.587 -37.002 1.00 79.56 176 ALA A O 1
ATOM 1421 N N . ASN A 1 177 ? 5.356 9.376 -37.030 1.00 83.50 177 ASN A N 1
ATOM 1422 C CA . ASN A 1 177 ? 5.168 9.117 -35.602 1.00 83.50 177 ASN A CA 1
ATOM 1423 C C . ASN A 1 177 ? 6.497 8.954 -34.836 1.00 83.50 177 ASN A C 1
ATOM 1425 O O . ASN A 1 177 ? 6.483 8.501 -33.691 1.00 83.50 177 ASN A O 1
ATOM 1429 N N . SER A 1 178 ? 7.636 9.268 -35.460 1.00 87.88 178 SER A N 1
ATOM 1430 C CA . SER A 1 178 ? 8.933 9.256 -34.783 1.00 87.88 178 SER A CA 1
ATOM 1431 C C . SER A 1 178 ? 9.036 10.389 -33.759 1.00 87.88 178 SER A C 1
ATOM 1433 O O . SER A 1 178 ? 8.408 11.436 -33.899 1.00 87.88 178 SER A O 1
ATOM 1435 N N . VAL A 1 179 ? 9.825 10.156 -32.711 1.00 92.19 179 VAL A N 1
ATOM 1436 C CA . VAL A 1 179 ? 10.061 11.113 -31.624 1.00 92.19 179 VAL A CA 1
ATOM 1437 C C . VAL A 1 179 ? 11.529 11.508 -31.583 1.00 92.19 179 VAL A C 1
ATOM 1439 O O . VAL A 1 179 ? 12.414 10.736 -31.965 1.00 92.19 179 VAL A O 1
ATOM 1442 N N . THR A 1 180 ? 11.796 12.712 -31.099 1.00 91.94 180 THR A N 1
ATOM 1443 C CA . THR A 1 180 ? 13.154 13.177 -30.823 1.00 91.94 180 THR A CA 1
ATOM 1444 C C . THR A 1 180 ? 13.745 12.461 -29.599 1.00 91.94 180 THR A C 1
ATOM 1446 O O . THR A 1 180 ? 13.004 11.933 -28.765 1.00 91.94 180 THR A O 1
ATOM 1449 N N . PRO A 1 181 ? 15.083 12.447 -29.436 1.00 90.12 181 PRO A N 1
ATOM 1450 C CA . PRO A 1 181 ? 15.717 11.875 -28.246 1.00 90.12 181 PRO A CA 1
ATOM 1451 C C . PRO A 1 181 ? 15.217 12.488 -26.930 1.00 90.12 181 PRO A C 1
ATOM 1453 O O . PRO A 1 181 ? 15.025 11.761 -25.961 1.00 90.12 181 PRO A O 1
ATOM 1456 N N . ILE A 1 182 ? 14.946 13.799 -26.926 1.00 92.31 182 ILE A N 1
ATOM 1457 C CA . ILE A 1 182 ? 14.420 14.523 -25.760 1.00 92.31 182 ILE A CA 1
ATOM 1458 C C . ILE A 1 182 ? 12.999 14.047 -25.443 1.00 92.31 182 ILE A C 1
ATOM 1460 O O . ILE A 1 182 ? 12.717 13.672 -24.314 1.00 92.31 182 ILE A O 1
ATOM 1464 N N . GLU A 1 183 ? 12.119 13.965 -26.444 1.00 94.25 183 GLU A N 1
ATOM 1465 C CA . GLU A 1 183 ? 10.750 13.465 -26.246 1.00 94.25 183 GLU A CA 1
ATOM 1466 C C . GLU A 1 183 ? 10.724 12.000 -25.778 1.00 94.25 183 GLU A C 1
ATOM 1468 O O . GLU A 1 183 ? 9.865 11.610 -24.987 1.00 94.25 183 GLU A O 1
ATOM 1473 N N . TRP A 1 184 ? 11.671 11.178 -26.239 1.00 94.19 184 TRP A N 1
ATOM 1474 C CA . TRP A 1 184 ? 11.832 9.794 -25.784 1.00 94.19 184 TRP A CA 1
ATOM 1475 C C . TRP A 1 184 ? 12.260 9.703 -24.311 1.00 94.19 184 TRP A C 1
ATOM 1477 O O . TRP A 1 184 ? 11.767 8.845 -23.566 1.00 94.19 184 TRP A O 1
ATOM 1487 N N . GLU A 1 185 ? 13.168 10.583 -23.891 1.00 93.62 185 GLU A N 1
ATOM 1488 C CA . GLU A 1 185 ? 13.600 10.709 -22.501 1.00 93.62 185 GLU A CA 1
ATOM 1489 C C . GLU A 1 185 ? 12.439 11.183 -21.617 1.00 93.62 185 GLU A C 1
ATOM 1491 O O . GLU A 1 185 ? 12.074 10.514 -20.646 1.00 93.62 185 GLU A O 1
ATOM 1496 N N . ASP A 1 186 ? 11.781 12.269 -22.023 1.00 95.25 186 ASP A N 1
ATOM 1497 C CA . ASP A 1 186 ? 10.648 12.876 -21.325 1.00 95.25 186 ASP A CA 1
ATOM 1498 C C . ASP A 1 186 ? 9.475 11.911 -21.163 1.00 95.25 186 ASP A C 1
ATOM 1500 O O . ASP A 1 186 ? 8.812 11.910 -20.121 1.00 95.25 186 ASP A O 1
ATOM 1504 N N . PHE A 1 187 ? 9.222 11.056 -22.158 1.00 95.00 187 PHE A N 1
ATOM 1505 C CA . PHE A 1 187 ? 8.202 10.015 -22.066 1.00 95.00 187 PHE A CA 1
ATOM 1506 C C . PHE A 1 187 ? 8.463 9.082 -20.876 1.00 95.00 187 PHE A C 1
ATOM 1508 O O . PHE A 1 187 ? 7.577 8.852 -20.046 1.00 95.00 187 PHE A O 1
ATOM 1515 N N . THR A 1 188 ? 9.701 8.597 -20.766 1.00 95.56 188 THR A N 1
ATOM 1516 C CA . THR A 1 188 ? 10.119 7.666 -19.710 1.00 95.56 188 THR A CA 1
ATOM 1517 C C . THR A 1 188 ? 10.119 8.357 -18.350 1.00 95.56 188 THR A C 1
ATOM 1519 O O . THR A 1 188 ? 9.541 7.860 -17.380 1.00 95.56 188 THR A O 1
ATOM 1522 N N . ASN A 1 189 ? 10.694 9.557 -18.292 1.00 96.06 189 ASN A N 1
ATOM 1523 C CA . ASN A 1 189 ? 10.757 10.367 -17.084 1.00 96.06 189 ASN A CA 1
ATOM 1524 C C . ASN A 1 189 ? 9.354 10.714 -16.555 1.00 96.06 189 ASN A C 1
ATOM 1526 O O . ASN A 1 189 ? 9.070 10.591 -15.364 1.00 96.06 189 ASN A O 1
ATOM 1530 N N . THR A 1 190 ? 8.417 11.045 -17.446 1.00 95.31 190 THR A N 1
ATOM 1531 C CA . THR A 1 190 ? 7.015 11.304 -17.090 1.00 95.31 190 THR A CA 1
ATOM 1532 C C . THR A 1 190 ? 6.360 10.090 -16.428 1.00 95.31 190 THR A C 1
ATOM 1534 O O . THR A 1 190 ? 5.595 10.247 -15.471 1.00 95.31 190 THR A O 1
ATOM 1537 N N . ASN A 1 191 ? 6.636 8.878 -16.917 1.00 94.12 191 ASN A N 1
ATOM 1538 C CA . ASN A 1 191 ? 6.107 7.648 -16.326 1.00 94.12 191 ASN A CA 1
ATOM 1539 C C . ASN A 1 191 ? 6.673 7.415 -14.918 1.00 94.12 191 ASN A C 1
ATOM 1541 O O . ASN A 1 191 ? 5.911 7.094 -14.000 1.00 94.12 191 ASN A O 1
ATOM 1545 N N . ILE A 1 192 ? 7.974 7.654 -14.732 1.00 94.25 192 ILE A N 1
ATOM 1546 C CA . ILE A 1 192 ? 8.661 7.542 -13.438 1.00 94.25 192 ILE A CA 1
ATOM 1547 C C . ILE A 1 192 ? 8.110 8.556 -12.432 1.00 94.25 192 ILE A C 1
ATOM 1549 O O . ILE A 1 192 ? 7.636 8.157 -11.369 1.00 94.25 192 ILE A O 1
ATOM 1553 N N . VAL A 1 193 ? 8.060 9.844 -12.782 1.00 94.19 193 VAL A N 1
ATOM 1554 C CA . VAL A 1 193 ? 7.554 10.907 -11.895 1.00 94.19 193 VAL A CA 1
ATOM 1555 C C . VAL A 1 193 ? 6.107 10.637 -11.472 1.00 94.19 193 VAL A C 1
ATOM 1557 O O . VAL A 1 193 ? 5.729 10.832 -10.312 1.00 94.19 193 VAL A O 1
ATOM 1560 N N . LYS A 1 194 ? 5.268 10.142 -12.392 1.00 91.50 194 LYS A N 1
ATOM 1561 C CA . LYS A 1 194 ? 3.891 9.735 -12.069 1.00 91.50 194 LYS A CA 1
ATOM 1562 C C . LYS A 1 194 ? 3.853 8.573 -11.074 1.00 91.50 194 LYS A C 1
ATOM 1564 O O . LYS A 1 194 ? 3.010 8.590 -10.173 1.00 91.50 194 LYS A O 1
ATOM 1569 N N . ALA A 1 195 ? 4.725 7.578 -11.227 1.00 90.62 195 ALA A N 1
ATOM 1570 C CA . ALA A 1 195 ? 4.815 6.444 -10.311 1.00 90.62 195 ALA A CA 1
ATOM 1571 C C . ALA A 1 195 ? 5.298 6.876 -8.916 1.00 90.62 195 ALA A C 1
ATOM 1573 O O . ALA A 1 195 ? 4.676 6.524 -7.915 1.00 90.62 195 ALA A O 1
ATOM 1574 N N . GLU A 1 196 ? 6.324 7.722 -8.841 1.00 91.56 196 GLU A N 1
ATOM 1575 C CA . GLU A 1 196 ? 6.858 8.243 -7.578 1.00 91.56 196 GLU A CA 1
ATOM 1576 C C . GLU A 1 196 ? 5.841 9.089 -6.817 1.00 91.56 196 GLU A C 1
ATOM 1578 O O . GLU A 1 196 ? 5.637 8.904 -5.615 1.00 91.56 196 GLU A O 1
ATOM 1583 N N . LYS A 1 197 ? 5.124 9.975 -7.517 1.00 90.31 197 LYS A N 1
ATOM 1584 C CA . LYS A 1 197 ? 4.051 10.763 -6.903 1.00 90.31 197 LYS A CA 1
ATOM 1585 C C . LYS A 1 197 ? 2.977 9.863 -6.287 1.00 90.31 197 LYS A C 1
ATOM 1587 O O . LYS A 1 197 ? 2.488 10.138 -5.193 1.00 90.31 197 LYS A O 1
ATOM 1592 N N . ARG A 1 198 ? 2.613 8.772 -6.968 1.00 84.56 198 ARG A N 1
ATOM 1593 C CA . ARG A 1 198 ? 1.647 7.790 -6.449 1.00 84.56 198 ARG A CA 1
ATOM 1594 C C . ARG A 1 198 ? 2.182 7.055 -5.226 1.00 84.56 198 ARG A C 1
ATOM 1596 O O . ARG A 1 198 ? 1.440 6.911 -4.258 1.00 84.56 198 ARG A O 1
ATOM 1603 N N . ARG A 1 199 ? 3.446 6.633 -5.254 1.00 88.88 199 ARG A N 1
ATOM 1604 C CA . ARG A 1 199 ? 4.125 6.015 -4.110 1.00 88.88 199 ARG A CA 1
ATOM 1605 C C . ARG A 1 199 ? 4.106 6.925 -2.885 1.00 88.88 199 ARG A C 1
ATOM 1607 O O . ARG A 1 199 ? 3.687 6.493 -1.816 1.00 88.88 199 ARG A O 1
ATOM 1614 N N . ASN A 1 200 ? 4.461 8.197 -3.042 1.00 90.62 200 ASN A N 1
ATOM 1615 C CA . ASN A 1 200 ? 4.447 9.154 -1.933 1.00 90.62 200 ASN A CA 1
ATOM 1616 C C . ASN A 1 200 ? 3.045 9.292 -1.323 1.00 90.62 200 ASN A C 1
ATOM 1618 O O . ASN A 1 200 ? 2.886 9.183 -0.109 1.00 90.62 200 ASN A O 1
ATOM 1622 N N . ASN A 1 201 ? 2.012 9.413 -2.161 1.00 87.12 201 ASN A N 1
ATOM 1623 C CA . ASN A 1 201 ? 0.627 9.448 -1.690 1.00 87.12 201 ASN A CA 1
ATOM 1624 C C . ASN A 1 201 ? 0.224 8.152 -0.961 1.00 87.12 201 ASN A C 1
ATOM 1626 O O . ASN A 1 201 ? -0.474 8.201 0.051 1.00 87.12 201 ASN A O 1
ATOM 1630 N N . ALA A 1 202 ? 0.663 6.992 -1.459 1.00 87.38 202 ALA A N 1
ATOM 1631 C CA . ALA A 1 202 ? 0.407 5.701 -0.828 1.00 87.38 202 ALA A CA 1
ATOM 1632 C C . ALA A 1 202 ? 1.071 5.593 0.550 1.00 87.38 202 ALA A C 1
ATOM 1634 O O . ALA A 1 202 ? 0.448 5.091 1.482 1.00 87.38 202 ALA A O 1
ATOM 1635 N N . VAL A 1 203 ? 2.306 6.078 0.701 1.00 89.44 203 VAL A N 1
ATOM 1636 C CA . VAL A 1 203 ? 3.008 6.135 1.993 1.00 89.44 203 VAL A CA 1
ATOM 1637 C C . VAL A 1 203 ? 2.236 7.002 2.986 1.00 89.44 203 VAL A C 1
ATOM 1639 O O . VAL A 1 203 ? 1.966 6.552 4.100 1.00 89.44 203 VAL A O 1
ATOM 1642 N N . THR A 1 204 ? 1.818 8.205 2.580 1.00 89.06 204 THR A N 1
ATOM 1643 C CA . THR A 1 204 ? 1.016 9.094 3.435 1.00 89.06 204 THR A CA 1
ATOM 1644 C C . THR A 1 204 ? -0.285 8.427 3.868 1.00 89.06 204 THR A C 1
ATOM 1646 O O . THR A 1 204 ? -0.601 8.418 5.056 1.00 89.06 204 THR A O 1
ATOM 1649 N N . LEU A 1 205 ? -1.015 7.808 2.935 1.00 87.12 205 LEU A N 1
ATOM 1650 C CA . LEU A 1 205 ? -2.258 7.110 3.258 1.00 87.12 205 LEU A CA 1
ATOM 1651 C C . LEU A 1 205 ? -2.027 5.971 4.256 1.00 87.12 205 LEU A C 1
ATOM 1653 O O . LEU A 1 205 ? -2.783 5.840 5.212 1.00 87.12 205 LEU A O 1
ATOM 1657 N N . ARG A 1 206 ? -0.976 5.165 4.070 1.00 88.75 206 ARG A N 1
ATOM 1658 C CA . ARG A 1 206 ? -0.645 4.083 5.007 1.00 88.75 206 ARG A CA 1
ATOM 1659 C C . ARG A 1 206 ? -0.367 4.611 6.411 1.00 88.75 206 ARG A C 1
ATOM 1661 O O . ARG A 1 206 ? -0.890 4.047 7.363 1.00 88.75 206 ARG A O 1
ATOM 1668 N N . SER A 1 207 ? 0.355 5.726 6.530 1.00 91.25 207 SER A N 1
ATOM 1669 C CA . SER A 1 207 ? 0.598 6.369 7.826 1.00 91.25 207 SER A CA 1
ATOM 1670 C C . SER A 1 207 ? -0.696 6.821 8.508 1.00 91.25 207 SER A C 1
ATOM 1672 O O . SER A 1 207 ? -0.828 6.660 9.718 1.00 91.25 207 SER A O 1
ATOM 1674 N N . LEU A 1 208 ? -1.653 7.370 7.751 1.00 88.88 208 LEU A N 1
ATOM 1675 C CA . LEU A 1 208 ? -2.957 7.767 8.293 1.00 88.88 208 LEU A CA 1
ATOM 1676 C C . LEU A 1 208 ? -3.759 6.548 8.761 1.00 88.88 208 LEU A C 1
ATOM 1678 O O . LEU A 1 208 ? -4.313 6.553 9.856 1.00 88.88 208 LEU A O 1
ATOM 1682 N N . ILE A 1 209 ? -3.769 5.483 7.956 1.00 85.62 209 ILE A N 1
ATOM 1683 C CA . ILE A 1 209 ? -4.433 4.219 8.290 1.00 85.62 209 ILE A CA 1
ATOM 1684 C C . ILE A 1 209 ? -3.843 3.610 9.564 1.00 85.62 209 ILE A C 1
ATOM 1686 O O . ILE A 1 209 ? -4.591 3.173 10.435 1.00 85.62 209 ILE A O 1
ATOM 1690 N N . ASP A 1 210 ? -2.516 3.580 9.690 1.00 88.50 210 ASP A N 1
ATOM 1691 C CA . ASP A 1 210 ? -1.853 3.059 10.884 1.00 88.50 210 ASP A CA 1
ATOM 1692 C C . ASP A 1 210 ? -2.198 3.883 12.134 1.00 88.50 210 ASP A C 1
ATOM 1694 O O . ASP A 1 210 ? -2.422 3.298 13.195 1.00 88.50 210 ASP A O 1
ATOM 1698 N N . GLY A 1 211 ? -2.326 5.209 11.999 1.00 88.19 211 GLY A N 1
ATOM 1699 C CA . GLY A 1 211 ? -2.815 6.087 13.064 1.00 88.19 211 GLY A CA 1
ATOM 1700 C C . GLY A 1 211 ? -4.229 5.720 13.523 1.00 88.19 211 GLY A C 1
ATOM 1701 O O . GLY A 1 211 ? -4.427 5.423 14.699 1.00 88.19 211 GLY A O 1
ATOM 1702 N N . ILE A 1 212 ? -5.179 5.636 12.584 1.00 85.12 212 ILE A N 1
ATOM 1703 C CA . ILE A 1 212 ? -6.579 5.267 12.866 1.00 85.12 212 ILE A CA 1
ATOM 1704 C C . ILE A 1 212 ? -6.665 3.886 13.528 1.00 85.12 212 ILE A C 1
ATOM 1706 O O . ILE A 1 212 ? -7.393 3.698 14.501 1.00 85.12 212 ILE A O 1
ATOM 1710 N N . LEU A 1 213 ? -5.912 2.903 13.024 1.00 86.50 213 LEU A N 1
ATOM 1711 C CA . LEU A 1 213 ? -5.889 1.554 13.593 1.00 86.50 213 LEU A CA 1
ATOM 1712 C C . LEU A 1 213 ? -5.334 1.538 15.022 1.00 86.50 213 LEU A C 1
ATOM 1714 O O . LEU A 1 213 ? -5.828 0.777 15.855 1.00 86.50 213 LEU A O 1
ATOM 1718 N N . SER A 1 214 ? -4.315 2.351 15.307 1.00 90.75 214 SER A N 1
ATOM 1719 C CA . SER A 1 214 ? -3.737 2.470 16.647 1.00 90.75 214 SER A CA 1
ATOM 1720 C C . SER A 1 214 ? -4.717 3.107 17.630 1.00 90.75 214 SER A C 1
ATOM 1722 O O . SER A 1 214 ? -4.867 2.614 18.747 1.00 90.75 214 SER A O 1
ATOM 1724 N N . GLU A 1 215 ? -5.393 4.176 17.216 1.00 87.56 215 GLU A N 1
ATOM 1725 C CA . GLU A 1 215 ? -6.410 4.857 18.021 1.00 87.56 215 GLU A CA 1
ATOM 1726 C C . GLU A 1 215 ? -7.592 3.925 18.307 1.00 87.56 215 GLU A C 1
ATOM 1728 O O . GLU A 1 215 ? -7.896 3.647 19.466 1.00 87.56 215 GLU A O 1
ATOM 1733 N N . THR A 1 216 ? -8.132 3.284 17.266 1.00 83.50 216 THR A N 1
ATOM 1734 C CA . THR A 1 216 ? -9.218 2.298 17.395 1.00 83.50 216 THR A CA 1
ATOM 1735 C C . THR A 1 216 ? -8.848 1.161 18.357 1.00 83.50 216 THR A C 1
ATOM 1737 O O . THR A 1 216 ? -9.668 0.711 19.156 1.00 83.50 216 THR A O 1
ATOM 1740 N N . ALA A 1 217 ? -7.604 0.672 18.308 1.00 86.00 217 ALA A N 1
ATOM 1741 C CA . ALA A 1 217 ? -7.142 -0.375 19.217 1.00 86.00 217 ALA A CA 1
ATOM 1742 C C . ALA A 1 217 ? -7.078 0.099 20.679 1.00 86.00 217 ALA A C 1
ATOM 1744 O O . ALA A 1 217 ? -7.424 -0.669 21.582 1.00 86.00 217 ALA A O 1
ATOM 1745 N N . SER A 1 218 ? -6.662 1.348 20.910 1.00 89.19 218 SER A N 1
ATOM 1746 C CA . SER A 1 218 ? -6.659 1.973 22.235 1.00 89.19 218 SER A CA 1
ATOM 1747 C C . SER A 1 218 ? -8.080 2.112 22.788 1.00 89.19 218 SER A C 1
ATOM 1749 O O . SER A 1 218 ? -8.329 1.742 23.938 1.00 89.19 218 SER A O 1
ATOM 1751 N N . ASP A 1 219 ? -9.027 2.547 21.959 1.00 83.00 219 ASP A N 1
ATOM 1752 C CA . ASP A 1 219 ? -10.429 2.711 22.352 1.00 83.00 219 ASP A CA 1
ATOM 1753 C C . ASP A 1 219 ? -11.085 1.376 22.708 1.00 83.00 219 ASP A C 1
ATOM 1755 O O . ASP A 1 219 ? -11.735 1.250 23.748 1.00 83.00 219 ASP A O 1
ATOM 1759 N N . ILE A 1 220 ? -10.850 0.336 21.901 1.00 85.38 220 ILE A N 1
ATOM 1760 C CA . ILE A 1 220 ? -11.324 -1.023 22.199 1.00 85.38 220 ILE A CA 1
ATOM 1761 C C . ILE A 1 220 ? -10.733 -1.523 23.525 1.00 85.38 220 ILE A C 1
ATOM 1763 O O . ILE A 1 220 ? -11.436 -2.146 24.324 1.00 85.38 220 ILE A O 1
ATOM 1767 N N . TYR A 1 221 ? -9.455 -1.248 23.796 1.00 88.50 221 TYR A N 1
ATOM 1768 C CA . TYR A 1 221 ? -8.827 -1.631 25.060 1.00 88.50 221 TYR A CA 1
ATOM 1769 C C . TYR A 1 221 ? -9.459 -0.910 26.260 1.00 88.50 221 TYR A C 1
ATOM 1771 O O . TYR A 1 221 ? -9.793 -1.554 27.260 1.00 88.50 221 TYR A O 1
ATOM 1779 N N . ALA A 1 222 ? -9.672 0.404 26.155 1.00 86.19 222 ALA A N 1
ATOM 1780 C CA . ALA A 1 222 ? -10.337 1.194 27.186 1.00 86.19 222 ALA A CA 1
ATOM 1781 C C . ALA A 1 222 ? -11.773 0.704 27.438 1.00 86.19 222 ALA A C 1
ATOM 1783 O O . ALA A 1 222 ? -12.172 0.519 28.591 1.00 86.19 222 ALA A O 1
ATOM 1784 N N . LYS A 1 223 ? -12.521 0.400 26.371 1.00 85.00 223 LYS A N 1
ATOM 1785 C CA . LYS A 1 223 ? -13.866 -0.182 26.444 1.00 85.00 223 LYS A CA 1
ATOM 1786 C C . LYS A 1 223 ? -13.871 -1.506 27.211 1.00 85.00 223 LYS A C 1
ATOM 1788 O O . LYS A 1 223 ? -14.632 -1.650 28.164 1.00 85.00 223 LYS A O 1
ATOM 1793 N N . ASN A 1 224 ? -12.985 -2.442 26.865 1.00 86.12 224 ASN A N 1
ATOM 1794 C CA . ASN A 1 224 ? -12.902 -3.739 27.546 1.00 86.12 224 ASN A CA 1
ATOM 1795 C C . ASN A 1 224 ? -12.599 -3.585 29.047 1.00 86.12 224 ASN A C 1
ATOM 1797 O O . ASN A 1 224 ? -13.132 -4.324 29.874 1.00 86.12 224 ASN A O 1
ATOM 1801 N N . LYS A 1 225 ? -11.772 -2.598 29.418 1.00 89.62 225 LYS A N 1
ATOM 1802 C CA . LYS A 1 225 ? -11.506 -2.271 30.826 1.00 89.62 225 LYS A CA 1
ATOM 1803 C C . LYS A 1 225 ? -12.749 -1.755 31.548 1.00 89.62 225 LYS A C 1
ATOM 1805 O O . LYS A 1 225 ? -13.001 -2.157 32.683 1.00 89.62 225 LYS A O 1
ATOM 1810 N N . LEU A 1 226 ? -13.541 -0.900 30.905 1.00 85.38 226 LEU A N 1
ATOM 1811 C CA . LEU A 1 226 ? -14.807 -0.427 31.469 1.00 85.38 226 LEU A CA 1
ATOM 1812 C C . LEU A 1 226 ? -15.821 -1.567 31.638 1.00 85.38 226 LEU A C 1
ATOM 1814 O O . LEU A 1 226 ? -16.498 -1.616 32.663 1.00 85.38 226 LEU A O 1
ATOM 1818 N N . GLU A 1 227 ? -15.890 -2.509 30.695 1.00 84.50 227 GLU A N 1
ATOM 1819 C CA . GLU A 1 227 ? -16.759 -3.693 30.796 1.00 84.50 227 GLU A CA 1
ATOM 1820 C C . GLU A 1 227 ? -16.361 -4.606 31.968 1.00 84.50 227 GLU A C 1
ATOM 1822 O O . GLU A 1 227 ? -17.227 -5.056 32.722 1.00 84.50 227 GLU A O 1
ATOM 1827 N N . GLU A 1 228 ? -15.058 -4.814 32.187 1.00 88.50 228 GLU A N 1
ATOM 1828 C CA . GLU A 1 228 ? -14.527 -5.551 33.344 1.00 88.50 228 GLU A CA 1
ATOM 1829 C C . GLU A 1 228 ? -14.936 -4.885 34.672 1.00 88.50 228 GLU A C 1
ATOM 1831 O O . GLU A 1 228 ? -15.442 -5.542 35.589 1.00 88.50 228 GLU A O 1
ATOM 1836 N N . HIS A 1 229 ? -14.776 -3.561 34.766 1.00 86.75 229 HIS A N 1
ATOM 1837 C CA . HIS A 1 229 ? -15.191 -2.796 35.941 1.00 86.75 229 HIS A CA 1
ATOM 1838 C C . HIS A 1 229 ? -16.706 -2.841 36.165 1.00 86.75 229 HIS A C 1
ATOM 1840 O O . HIS A 1 229 ? -17.149 -3.016 37.303 1.00 86.75 229 HIS A O 1
ATOM 1846 N N . LEU A 1 230 ? -17.503 -2.728 35.101 1.00 82.94 230 LEU A N 1
ATOM 1847 C CA . LEU A 1 230 ? -18.959 -2.804 35.181 1.00 82.94 230 LEU A CA 1
ATOM 1848 C C . LEU A 1 230 ? -19.418 -4.168 35.714 1.00 82.94 230 LEU A C 1
ATOM 1850 O O . LEU A 1 230 ? -20.261 -4.218 36.611 1.00 82.94 230 LEU A O 1
ATOM 1854 N N . ALA A 1 231 ? -18.833 -5.266 35.229 1.00 84.06 231 ALA A N 1
ATOM 1855 C CA . ALA A 1 231 ? -19.146 -6.612 35.708 1.00 84.06 231 ALA A CA 1
ATOM 1856 C C . ALA A 1 231 ? -18.866 -6.769 37.214 1.00 84.06 231 ALA A C 1
ATOM 1858 O O . ALA A 1 231 ? -19.682 -7.333 37.950 1.00 84.06 231 ALA A O 1
ATOM 1859 N N . LYS A 1 232 ? -17.747 -6.209 37.695 1.00 89.00 232 LYS A N 1
ATOM 1860 C CA . LYS A 1 232 ? -17.404 -6.205 39.123 1.00 89.00 232 LYS A CA 1
ATOM 1861 C C . LYS A 1 232 ? -18.440 -5.445 39.954 1.00 89.00 232 LYS A C 1
ATOM 1863 O O . LYS A 1 232 ? -18.930 -5.981 40.947 1.00 89.00 232 LYS A O 1
ATOM 1868 N N . VAL A 1 233 ? -18.822 -4.244 39.519 1.00 84.00 233 VAL A N 1
ATOM 1869 C CA . VAL A 1 233 ? -19.833 -3.426 40.209 1.00 84.00 233 VAL A CA 1
ATOM 1870 C C . VAL A 1 233 ? -21.188 -4.142 40.256 1.00 84.00 233 VAL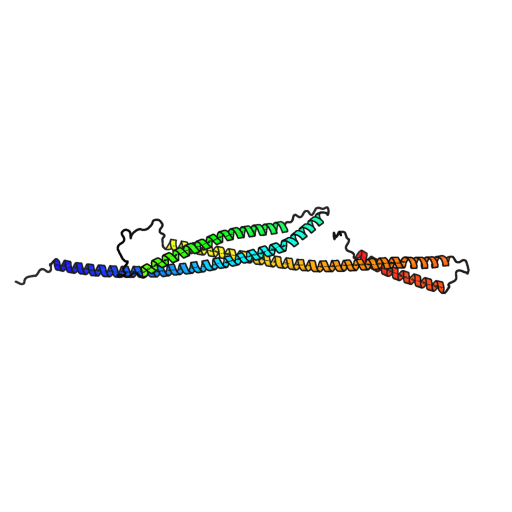 A C 1
ATOM 1872 O O . VAL A 1 233 ? -21.836 -4.154 41.300 1.00 84.00 233 VAL A O 1
ATOM 1875 N N . ILE A 1 234 ? -21.608 -4.806 39.174 1.00 82.19 234 ILE A N 1
ATOM 1876 C CA . ILE A 1 234 ? -22.854 -5.593 39.149 1.00 82.19 234 ILE A CA 1
ATOM 1877 C C . ILE A 1 234 ? -22.809 -6.748 40.166 1.00 82.19 234 ILE A C 1
ATOM 1879 O O . ILE A 1 234 ? -23.790 -6.990 40.878 1.00 82.19 234 ILE A O 1
ATOM 1883 N N . SER A 1 235 ? -21.673 -7.443 40.277 1.00 85.62 235 SER A N 1
ATOM 1884 C CA . SER A 1 235 ? -21.486 -8.507 41.272 1.00 85.62 235 SER A CA 1
ATOM 1885 C C . SER A 1 235 ? -21.533 -7.970 42.706 1.00 85.62 235 SER A C 1
ATOM 1887 O O . SER A 1 235 ? -22.133 -8.595 43.583 1.00 85.62 235 SER A O 1
ATOM 1889 N N . GLU A 1 236 ? -20.919 -6.814 42.960 1.00 86.81 236 GLU A N 1
ATOM 1890 C CA . GLU A 1 236 ? -20.947 -6.153 44.269 1.00 86.81 236 GLU A CA 1
ATOM 1891 C C . GLU A 1 236 ? -22.371 -5.732 44.650 1.00 86.81 236 GLU A C 1
ATOM 1893 O O . GLU A 1 236 ? -22.812 -6.027 45.763 1.00 86.81 236 GLU A O 1
ATOM 1898 N N . ILE A 1 237 ? -23.124 -5.138 43.717 1.00 82.00 237 ILE A N 1
ATOM 1899 C CA . ILE A 1 237 ? -24.537 -4.783 43.918 1.00 82.00 237 ILE A CA 1
ATOM 1900 C C . ILE A 1 237 ? -25.359 -6.031 44.249 1.00 82.00 237 ILE A C 1
ATOM 1902 O O . ILE A 1 237 ? -26.114 -6.016 45.216 1.00 82.00 237 ILE A O 1
ATOM 1906 N N . SER A 1 238 ? -25.179 -7.127 43.509 1.00 84.38 238 SER A N 1
ATOM 1907 C CA . SER A 1 238 ? -25.917 -8.377 43.746 1.00 84.38 238 SER A CA 1
ATOM 1908 C C . SER A 1 238 ? -25.636 -8.962 45.137 1.00 84.38 238 SER A C 1
ATOM 1910 O O . SER A 1 238 ? -26.546 -9.419 45.831 1.00 84.38 238 SER A O 1
ATOM 1912 N N . SER A 1 239 ? -24.376 -8.911 45.581 1.00 87.38 239 SER A N 1
ATOM 1913 C CA . SER A 1 239 ? -23.975 -9.329 46.930 1.00 87.38 239 SER A CA 1
ATOM 1914 C C . SER A 1 239 ? -24.612 -8.450 48.011 1.00 87.38 239 SER A C 1
ATOM 1916 O O . SER A 1 239 ? -25.166 -8.954 48.991 1.00 87.38 239 SER A O 1
ATOM 1918 N N . GLN A 1 240 ? -24.605 -7.130 47.810 1.00 84.50 240 GLN A N 1
ATOM 1919 C CA . GLN A 1 240 ? -25.251 -6.190 48.724 1.00 84.50 240 GLN A CA 1
ATOM 1920 C C . GLN A 1 240 ? -26.771 -6.390 48.779 1.00 84.50 240 GLN A C 1
ATOM 1922 O O . GLN A 1 240 ? -27.334 -6.401 49.872 1.00 84.50 240 GLN A O 1
ATOM 1927 N N . GLU A 1 241 ? -27.434 -6.610 47.639 1.00 83.69 241 GLU A N 1
ATOM 1928 C CA . GLU A 1 241 ? -28.875 -6.890 47.590 1.00 83.69 241 GLU A CA 1
ATOM 1929 C C . GLU A 1 241 ? -29.238 -8.144 48.398 1.00 83.69 241 GLU A C 1
ATOM 1931 O O . GLU A 1 241 ? -30.187 -8.113 49.185 1.00 83.69 241 GLU A O 1
ATOM 1936 N N . LYS A 1 242 ? -28.421 -9.201 48.318 1.00 88.56 242 LYS A N 1
ATOM 1937 C CA . LYS A 1 242 ? -28.586 -10.406 49.143 1.00 88.56 242 LYS A CA 1
ATOM 1938 C C . LYS A 1 242 ? -28.372 -10.135 50.635 1.00 88.56 242 LYS A C 1
ATOM 1940 O O . LYS A 1 242 ? -29.136 -10.625 51.466 1.00 88.56 242 LYS A O 1
ATOM 1945 N N . ASN A 1 243 ? -27.364 -9.340 50.992 1.00 86.81 243 ASN A N 1
ATOM 1946 C CA . ASN A 1 243 ? -27.116 -8.973 52.390 1.00 86.81 243 ASN A CA 1
ATOM 1947 C C . ASN A 1 243 ? -28.306 -8.219 52.996 1.00 86.81 243 ASN A C 1
ATOM 1949 O O . ASN A 1 243 ? -28.658 -8.451 54.149 1.00 86.81 243 ASN A O 1
ATOM 1953 N N . ILE A 1 244 ? -28.976 -7.368 52.222 1.00 83.88 244 ILE A N 1
ATOM 1954 C CA . ILE A 1 244 ? -30.164 -6.637 52.684 1.00 83.88 244 ILE A CA 1
ATOM 1955 C C . ILE A 1 244 ? -31.340 -7.564 52.892 1.00 83.88 244 ILE A C 1
ATOM 1957 O O . ILE A 1 244 ? -32.070 -7.397 53.862 1.00 83.88 244 ILE A O 1
ATOM 1961 N N . GLU A 1 245 ? -31.547 -8.522 51.995 1.00 87.44 245 GLU A N 1
ATOM 1962 C CA . GLU A 1 245 ? -32.602 -9.513 52.169 1.00 87.44 245 GLU A CA 1
ATOM 1963 C C . GLU A 1 245 ? -32.407 -10.281 53.485 1.00 87.44 245 GLU A C 1
ATOM 1965 O O . GLU A 1 245 ? -33.351 -10.438 54.263 1.00 87.44 245 GLU A O 1
ATOM 1970 N N . ILE A 1 246 ? -31.158 -10.648 53.795 1.00 89.69 246 ILE A N 1
ATOM 1971 C CA . ILE A 1 246 ? -30.785 -11.270 55.070 1.00 89.69 246 ILE A CA 1
ATOM 1972 C C . ILE A 1 246 ? -31.054 -10.324 56.249 1.00 89.69 246 ILE A C 1
ATOM 1974 O O . ILE A 1 246 ? -31.661 -10.748 57.232 1.00 89.69 246 ILE A O 1
ATOM 1978 N N . LEU A 1 247 ? -30.647 -9.052 56.166 1.00 84.31 247 LEU A N 1
ATOM 1979 C CA . LEU A 1 247 ? -30.870 -8.063 57.231 1.00 84.31 247 LEU A CA 1
ATOM 1980 C C . LEU A 1 247 ? -32.364 -7.812 57.480 1.00 84.31 247 LEU A C 1
ATOM 1982 O O . LEU A 1 247 ? -32.801 -7.818 58.629 1.00 84.31 247 LEU A O 1
ATOM 1986 N N . LYS A 1 248 ? -33.164 -7.660 56.418 1.00 85.81 248 LYS A N 1
ATOM 1987 C CA . LYS A 1 248 ? -34.622 -7.481 56.500 1.00 85.81 248 LYS A CA 1
ATOM 1988 C C . LYS A 1 248 ? -35.298 -8.684 57.141 1.00 85.81 248 LYS A C 1
ATOM 1990 O O . LYS A 1 248 ? -36.136 -8.510 58.022 1.00 85.81 248 LYS A O 1
ATOM 1995 N N . LYS A 1 249 ? -34.896 -9.898 56.757 1.00 90.12 249 LYS A N 1
ATOM 1996 C CA . LYS A 1 249 ? -35.384 -11.125 57.390 1.00 90.12 249 LYS A CA 1
ATOM 1997 C C . LYS A 1 249 ? -35.000 -11.185 58.870 1.00 90.12 249 LYS A C 1
ATOM 1999 O O . LYS A 1 249 ? -35.853 -11.423 59.714 1.00 90.12 249 LYS A O 1
ATOM 2004 N N . ALA A 1 250 ? -33.744 -10.888 59.202 1.00 87.12 250 ALA A N 1
ATOM 2005 C CA . ALA A 1 250 ? -33.254 -10.904 60.578 1.00 87.12 250 ALA A CA 1
ATOM 2006 C C . ALA A 1 250 ? -33.903 -9.838 61.480 1.00 87.12 250 ALA A C 1
ATOM 2008 O O . ALA A 1 250 ? -33.897 -10.011 62.703 1.00 87.12 250 ALA A O 1
ATOM 2009 N N . LEU A 1 251 ? -34.405 -8.739 60.907 1.00 83.12 251 LEU A N 1
ATOM 2010 C CA . LEU A 1 251 ? -35.233 -7.743 61.591 1.00 83.12 251 LEU A CA 1
ATOM 2011 C C . LEU A 1 251 ? -36.652 -8.278 61.821 1.00 83.12 251 LEU A C 1
ATOM 2013 O O . LEU A 1 251 ? -37.107 -8.297 62.964 1.00 83.12 251 LEU A O 1
ATOM 2017 N N . ALA A 1 252 ? -37.303 -8.791 60.772 1.00 86.69 252 ALA A N 1
ATOM 2018 C CA . ALA A 1 252 ? -38.645 -9.373 60.860 1.00 86.69 252 ALA A CA 1
ATOM 2019 C C . ALA A 1 252 ? -38.716 -10.518 61.891 1.00 86.69 252 ALA A C 1
ATOM 2021 O O . ALA A 1 252 ? -39.611 -10.544 62.736 1.00 86.69 252 ALA A O 1
ATOM 2022 N N . ASP A 1 253 ? -37.718 -11.407 61.901 1.00 87.94 253 ASP A N 1
ATOM 2023 C CA . ASP A 1 253 ? -37.627 -12.530 62.843 1.00 87.94 253 ASP A CA 1
ATOM 2024 C C . ASP A 1 253 ? -37.489 -12.065 64.312 1.00 87.94 253 ASP A C 1
ATOM 2026 O O . ASP A 1 253 ? -37.892 -12.779 65.234 1.00 87.94 253 ASP A O 1
ATOM 2030 N N . LYS A 1 254 ? -36.936 -10.865 64.564 1.00 85.62 254 LYS A N 1
ATOM 2031 C CA . LYS A 1 254 ? -36.772 -10.305 65.922 1.00 85.62 254 LYS A CA 1
ATOM 2032 C C . LYS A 1 254 ? -37.957 -9.465 66.395 1.00 85.62 254 LYS A C 1
ATOM 2034 O O . LYS A 1 254 ? -38.106 -9.277 67.606 1.00 85.62 254 LYS A O 1
ATOM 2039 N N . GLU A 1 255 ? -38.807 -8.996 65.486 1.00 84.56 255 GLU A N 1
ATOM 2040 C CA . GLU A 1 255 ? -39.955 -8.146 65.808 1.00 84.56 255 GLU A CA 1
ATOM 2041 C C . GLU A 1 255 ? -40.971 -8.872 66.709 1.00 84.56 255 GLU A C 1
ATOM 2043 O O . GLU A 1 255 ? -41.432 -8.317 67.707 1.00 84.56 255 GLU A O 1
ATOM 2048 N N . GLY A 1 256 ? -41.268 -10.143 66.414 1.00 86.75 256 GLY A N 1
ATOM 2049 C CA . GLY A 1 256 ? -42.186 -10.971 67.208 1.00 86.75 256 GLY A CA 1
ATOM 2050 C C . GLY A 1 256 ? -41.736 -11.154 68.665 1.00 86.75 256 GLY A C 1
ATOM 2051 O O . GLY A 1 256 ? -42.468 -10.763 69.580 1.00 86.75 256 GLY A O 1
ATOM 2052 N N . PRO A 1 257 ? -40.523 -11.688 68.914 1.00 85.06 257 PRO A N 1
ATOM 2053 C CA . PRO A 1 257 ? -39.973 -11.810 70.262 1.00 85.06 257 PRO A CA 1
ATOM 2054 C C . PRO A 1 257 ? -39.906 -10.479 71.018 1.00 85.06 257 PRO A C 1
ATOM 2056 O O . PRO A 1 257 ? -40.112 -10.463 72.226 1.00 85.06 257 PRO A O 1
ATOM 2059 N N . MET A 1 258 ? -39.620 -9.365 70.339 1.00 83.75 258 MET A N 1
ATOM 2060 C CA . MET A 1 258 ? -39.587 -8.046 70.973 1.00 83.75 258 MET A CA 1
ATOM 2061 C C . MET A 1 258 ? -40.976 -7.578 71.405 1.00 83.75 258 MET A C 1
ATOM 2063 O O . MET A 1 258 ? -41.141 -7.169 72.553 1.00 83.75 258 MET A O 1
ATOM 2067 N N . LYS A 1 259 ? -41.973 -7.659 70.514 1.00 84.50 259 LYS A N 1
ATOM 2068 C CA . LYS A 1 259 ? -43.365 -7.310 70.837 1.00 84.50 259 LYS A CA 1
ATOM 2069 C C . LYS A 1 259 ? -43.863 -8.122 72.025 1.00 84.50 259 LYS A C 1
ATOM 2071 O O . LYS A 1 259 ? -44.443 -7.552 72.939 1.00 84.50 259 LYS A O 1
ATOM 2076 N N . MET A 1 260 ? -43.567 -9.424 72.048 1.00 86.56 260 MET A N 1
ATOM 2077 C CA . MET A 1 260 ? -43.907 -10.298 73.169 1.00 86.56 260 MET A CA 1
ATOM 2078 C C . MET A 1 260 ? -43.313 -9.790 74.490 1.00 86.56 260 MET A C 1
ATOM 2080 O O . MET A 1 260 ? -44.062 -9.629 75.450 1.00 86.56 260 MET A O 1
ATOM 2084 N N . GLU A 1 261 ? -42.003 -9.519 74.560 1.00 83.00 261 GLU A N 1
ATOM 2085 C CA . GLU A 1 261 ? -41.390 -9.025 75.805 1.00 83.00 261 GLU A CA 1
ATOM 2086 C C . GLU A 1 261 ? -41.932 -7.650 76.213 1.00 83.00 261 GLU A C 1
ATOM 2088 O O . GLU A 1 261 ? -42.207 -7.429 77.391 1.00 83.00 261 GLU A O 1
ATOM 2093 N N . GLN A 1 262 ? -42.160 -6.747 75.254 1.00 82.56 262 GLN A N 1
ATOM 2094 C CA . GLN A 1 262 ? -42.726 -5.427 75.530 1.00 82.56 262 GLN A CA 1
ATOM 2095 C C . GLN A 1 262 ? -44.151 -5.536 76.089 1.00 82.56 262 GLN A C 1
ATOM 2097 O O . GLN A 1 262 ? -44.455 -4.925 77.108 1.00 82.56 262 GLN A O 1
ATOM 2102 N N . THR A 1 263 ? -45.008 -6.365 75.483 1.00 85.81 263 THR A N 1
ATOM 2103 C CA . THR A 1 263 ? -46.367 -6.622 75.980 1.00 85.81 263 THR A CA 1
ATOM 2104 C C . THR A 1 263 ? -46.347 -7.281 77.356 1.00 85.81 263 THR A C 1
ATOM 2106 O O . THR A 1 263 ? -47.136 -6.912 78.226 1.00 85.81 263 THR A O 1
ATOM 2109 N N . ARG A 1 264 ? -45.443 -8.242 77.588 1.00 85.69 264 ARG A N 1
ATOM 2110 C CA . ARG A 1 264 ? -45.270 -8.897 78.893 1.00 85.69 264 ARG A CA 1
ATOM 2111 C C . ARG A 1 264 ? -44.836 -7.910 79.973 1.00 85.69 264 ARG A C 1
ATOM 2113 O O . ARG A 1 264 ? -45.288 -8.038 81.111 1.00 85.69 264 ARG A O 1
ATOM 2120 N N . LEU A 1 265 ? -43.975 -6.951 79.638 1.00 82.75 265 LEU A N 1
ATOM 2121 C CA . LEU A 1 265 ? -43.541 -5.903 80.554 1.00 82.75 265 LEU A CA 1
ATOM 2122 C C . LEU A 1 265 ? -44.683 -4.922 80.850 1.00 82.75 265 LEU A C 1
ATOM 2124 O O . LEU A 1 265 ? -45.025 -4.749 82.017 1.00 82.75 265 LEU A O 1
ATOM 2128 N N . ASP A 1 266 ? -45.330 -4.376 79.815 1.00 84.56 266 ASP A N 1
ATOM 2129 C CA . ASP A 1 266 ? -46.478 -3.465 79.947 1.00 84.56 266 ASP A CA 1
ATOM 2130 C C . ASP A 1 266 ? -47.593 -4.089 80.791 1.00 84.56 266 ASP A C 1
ATOM 2132 O O . ASP A 1 266 ? -48.067 -3.481 81.747 1.00 84.56 266 ASP A O 1
ATOM 2136 N N . THR A 1 267 ? -47.964 -5.341 80.510 1.00 85.50 267 THR A N 1
ATOM 2137 C CA . THR A 1 267 ? -49.034 -6.037 81.245 1.00 85.50 267 THR A CA 1
ATOM 2138 C C . THR A 1 267 ? -48.698 -6.175 82.732 1.00 85.50 267 THR A C 1
ATOM 2140 O O . THR A 1 267 ? -49.579 -6.058 83.580 1.00 85.50 267 THR A O 1
ATOM 2143 N N . ARG A 1 268 ? -47.421 -6.385 83.083 1.00 83.19 268 ARG A N 1
ATOM 2144 C CA . ARG A 1 268 ? -46.990 -6.463 84.487 1.00 83.19 268 ARG A CA 1
ATOM 2145 C C . ARG A 1 268 ? -47.019 -5.112 85.205 1.00 83.19 268 ARG A C 1
ATOM 2147 O O . ARG A 1 268 ? -47.183 -5.113 86.422 1.00 83.19 268 ARG A O 1
ATOM 2154 N N . THR A 1 269 ? -46.925 -3.984 84.495 1.00 81.62 269 THR A N 1
ATOM 2155 C CA . THR A 1 269 ? -47.073 -2.646 85.112 1.00 81.62 269 THR A CA 1
ATOM 2156 C C . THR A 1 269 ? -48.491 -2.367 85.621 1.00 81.62 269 THR A C 1
ATOM 2158 O O . THR A 1 269 ? -48.683 -1.466 86.431 1.00 81.62 269 THR A O 1
ATOM 2161 N N . LEU A 1 270 ? -49.475 -3.175 85.209 1.00 85.12 270 LEU A N 1
ATOM 2162 C CA . LEU A 1 270 ? -50.876 -3.062 85.628 1.00 85.12 270 LEU A CA 1
ATOM 2163 C C . LEU A 1 270 ? -51.183 -3.763 86.963 1.00 85.12 270 LEU A C 1
ATOM 2165 O O . LEU A 1 270 ? -52.340 -3.791 87.385 1.00 85.12 270 LEU A O 1
ATOM 2169 N N . ARG A 1 271 ? -50.187 -4.365 87.629 1.00 85.06 271 ARG A N 1
ATOM 2170 C CA . ARG A 1 271 ? -50.388 -4.995 88.943 1.00 85.06 271 ARG A CA 1
ATOM 2171 C C . ARG A 1 271 ? -50.833 -3.938 89.974 1.00 85.06 271 ARG A C 1
ATOM 2173 O O . ARG A 1 271 ? -50.218 -2.878 90.050 1.00 85.06 271 ARG A O 1
ATOM 2180 N N . PRO A 1 272 ? -51.892 -4.187 90.765 1.00 82.44 272 PRO A N 1
ATOM 2181 C CA . PRO A 1 272 ? -52.424 -3.193 91.694 1.00 82.44 272 PRO A CA 1
ATOM 2182 C C . PRO A 1 272 ? -51.637 -3.121 93.014 1.00 82.44 272 PRO A C 1
ATOM 2184 O O . PRO A 1 272 ? -51.220 -4.138 93.565 1.00 82.44 272 PRO A O 1
ATOM 2187 N N . ASN A 1 273 ? -51.542 -1.916 93.587 1.00 81.06 273 ASN A N 1
ATOM 2188 C CA . ASN A 1 273 ? -51.000 -1.650 94.927 1.00 81.06 273 ASN A CA 1
ATOM 2189 C C . ASN A 1 273 ? -49.611 -2.284 95.158 1.00 81.06 273 ASN A C 1
ATOM 2191 O O . ASN A 1 273 ? -48.679 -2.052 94.394 1.00 81.06 273 ASN A O 1
ATOM 2195 N N . VAL A 1 274 ? -49.471 -3.073 96.227 1.00 80.94 274 VAL A N 1
ATOM 2196 C CA . VAL A 1 274 ? -48.213 -3.691 96.669 1.00 80.94 274 VAL A CA 1
ATOM 2197 C C . VAL A 1 274 ? -47.731 -4.826 95.760 1.00 80.94 274 VAL A C 1
ATOM 2199 O O . VAL A 1 274 ? -46.571 -5.213 95.849 1.00 80.94 274 VAL A O 1
ATOM 2202 N N . GLU A 1 275 ? -48.584 -5.327 94.860 1.00 80.69 275 GLU A N 1
ATOM 2203 C CA . GLU A 1 275 ? -48.209 -6.346 93.868 1.00 80.69 275 GLU A CA 1
ATOM 2204 C C . GLU A 1 275 ? -47.342 -5.761 92.735 1.00 80.69 275 GLU A C 1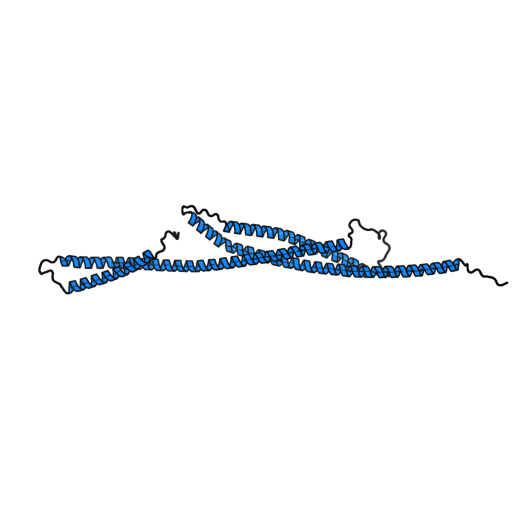
ATOM 2206 O O . GLU A 1 275 ? -46.699 -6.505 91.986 1.00 80.69 275 GLU A O 1
ATOM 2211 N N . LEU A 1 276 ? -47.279 -4.426 92.611 1.00 78.81 276 LEU A N 1
ATOM 2212 C CA . LEU A 1 276 ? -46.312 -3.724 91.766 1.00 78.81 276 LEU A CA 1
ATOM 2213 C C . LEU A 1 276 ? -44.974 -3.581 92.505 1.00 78.81 276 LEU A C 1
ATOM 2215 O O . LEU A 1 276 ? -44.585 -2.498 92.941 1.00 78.81 276 LEU A O 1
ATOM 2219 N N . PHE A 1 277 ? -44.260 -4.694 92.648 1.00 73.38 277 PHE A N 1
ATOM 2220 C CA . PHE A 1 277 ? -42.917 -4.715 93.223 1.00 73.38 277 PHE A CA 1
ATOM 2221 C C . PHE A 1 277 ? -41.862 -5.076 92.165 1.00 73.38 277 PHE A C 1
ATOM 2223 O O . PHE A 1 277 ? -42.150 -5.726 91.157 1.00 73.38 277 PHE A O 1
ATOM 2230 N N . GLN A 1 278 ? -40.616 -4.649 92.381 1.00 68.19 278 GLN A N 1
ATOM 2231 C CA . GLN A 1 278 ? -39.492 -5.005 91.512 1.00 68.19 278 GLN A CA 1
ATOM 2232 C C . GLN A 1 278 ? -39.035 -6.444 91.798 1.00 68.19 278 GLN A C 1
ATOM 2234 O O . GLN A 1 278 ? -38.236 -6.681 92.702 1.00 68.19 278 GLN A O 1
ATOM 2239 N N . GLU A 1 279 ? -39.534 -7.414 91.029 1.00 70.44 279 GLU A N 1
ATOM 2240 C CA . GLU A 1 279 ? -39.000 -8.781 91.037 1.00 70.44 279 GLU A CA 1
ATOM 2241 C C . GLU A 1 279 ? -37.728 -8.899 90.175 1.00 70.44 279 GLU A C 1
ATOM 2243 O O . GLU A 1 279 ? -37.552 -8.206 89.171 1.00 70.44 279 GLU A O 1
ATOM 2248 N N . ILE A 1 280 ? -36.828 -9.821 90.544 1.00 68.81 280 ILE A N 1
ATOM 2249 C CA . ILE A 1 280 ? -35.605 -10.126 89.772 1.00 68.81 280 ILE A CA 1
ATOM 2250 C C . ILE A 1 280 ? -35.963 -10.480 88.319 1.00 68.81 280 ILE A C 1
ATOM 2252 O O . ILE A 1 280 ? -35.274 -10.073 87.384 1.00 68.81 280 ILE A O 1
ATOM 2256 N N . THR A 1 281 ? -37.080 -11.178 88.124 1.00 64.56 281 THR A N 1
ATOM 2257 C CA . THR A 1 281 ? -37.586 -11.593 86.815 1.00 64.56 281 THR A CA 1
ATOM 2258 C C . THR A 1 281 ? -37.922 -10.405 85.905 1.00 64.56 281 THR A C 1
ATOM 2260 O O . THR A 1 281 ? -37.557 -10.437 84.731 1.00 64.56 281 THR A O 1
ATOM 2263 N N . THR A 1 282 ? -38.532 -9.324 86.416 1.00 67.12 282 THR A N 1
ATOM 2264 C CA . THR A 1 282 ? -38.810 -8.115 85.613 1.00 67.12 282 THR A CA 1
ATOM 2265 C C . THR A 1 282 ? -37.529 -7.388 85.233 1.00 67.12 282 THR A C 1
ATOM 2267 O O . THR A 1 282 ? -37.428 -6.901 84.113 1.00 67.12 282 THR A O 1
ATOM 2270 N N . ASN A 1 283 ? -36.524 -7.346 86.112 1.00 69.88 283 ASN A N 1
ATOM 2271 C CA . ASN A 1 283 ? -35.236 -6.713 85.802 1.00 69.88 283 ASN A CA 1
ATOM 2272 C C . ASN A 1 283 ? -34.485 -7.451 84.685 1.00 69.88 283 ASN A C 1
ATOM 2274 O O . ASN A 1 283 ? -33.919 -6.822 83.790 1.00 69.88 283 ASN A O 1
ATOM 2278 N N . VAL A 1 284 ? -34.517 -8.785 84.706 1.00 72.44 284 VAL A N 1
ATOM 2279 C CA . VAL A 1 284 ? -33.901 -9.626 83.672 1.00 72.44 284 VAL A CA 1
ATOM 2280 C C . VAL A 1 284 ? -34.635 -9.480 82.333 1.00 72.44 284 VAL A C 1
ATOM 2282 O O . VAL A 1 284 ? -33.993 -9.293 81.301 1.00 72.44 284 VAL A O 1
ATOM 2285 N N . GLU A 1 285 ? -35.970 -9.485 82.327 1.00 69.25 285 GLU A N 1
ATOM 2286 C CA . GLU A 1 285 ? -36.765 -9.264 81.109 1.00 69.25 285 GLU A CA 1
ATOM 2287 C C . GLU A 1 285 ? -36.581 -7.848 80.537 1.00 69.25 285 GLU A C 1
ATOM 2289 O O . GLU A 1 285 ? -36.393 -7.705 79.328 1.00 69.25 285 GLU A O 1
ATOM 2294 N N . CYS A 1 286 ? -36.525 -6.814 81.387 1.00 70.69 286 CYS A N 1
ATOM 2295 C CA . CYS A 1 286 ? -36.166 -5.447 80.991 1.00 70.69 286 CYS A CA 1
ATOM 2296 C C . CYS A 1 286 ? -34.785 -5.387 80.328 1.00 70.69 286 CYS A C 1
ATOM 2298 O O . CYS A 1 286 ? -34.626 -4.749 79.287 1.00 70.69 286 CYS A O 1
ATOM 2300 N N . PHE A 1 287 ? -33.787 -6.070 80.897 1.00 75.56 287 PHE A N 1
ATOM 2301 C CA . PHE A 1 287 ? -32.436 -6.119 80.340 1.00 75.56 287 PHE A CA 1
ATOM 2302 C C . PHE A 1 287 ? -32.402 -6.814 78.971 1.00 75.56 287 PHE A C 1
ATOM 2304 O O . PHE A 1 287 ? -31.769 -6.320 78.035 1.00 75.56 287 PHE A O 1
ATOM 2311 N N . PHE A 1 288 ? -33.113 -7.933 78.806 1.00 75.25 288 PHE A N 1
ATOM 2312 C CA . PHE A 1 288 ? -33.198 -8.620 77.515 1.00 75.25 288 PHE A CA 1
ATOM 2313 C C . PHE A 1 288 ? -33.970 -7.815 76.463 1.00 75.25 288 PHE A C 1
ATOM 2315 O O . PHE A 1 288 ? -33.552 -7.782 75.303 1.00 75.25 288 PHE A O 1
ATOM 2322 N N . ALA A 1 289 ? -35.056 -7.141 76.850 1.00 75.62 289 ALA A N 1
ATOM 2323 C CA . ALA A 1 289 ? -35.806 -6.254 75.965 1.00 75.62 289 ALA A CA 1
ATOM 2324 C C . ALA A 1 289 ? -34.947 -5.064 75.508 1.00 75.62 289 ALA A C 1
ATOM 2326 O O . ALA A 1 289 ? -34.903 -4.763 74.315 1.00 75.62 289 ALA A O 1
ATOM 2327 N N . TYR A 1 290 ? -34.199 -4.445 76.428 1.00 77.19 290 TYR A N 1
ATOM 2328 C CA . TYR A 1 290 ? -33.297 -3.333 76.127 1.00 77.19 290 TYR A CA 1
ATOM 2329 C C . TYR A 1 290 ? -32.178 -3.740 75.160 1.00 77.19 290 TYR A C 1
ATOM 2331 O O . TYR A 1 290 ? -31.984 -3.087 74.136 1.00 77.19 290 TYR A O 1
ATOM 2339 N N . ASN A 1 291 ? -31.498 -4.864 75.416 1.00 77.44 291 ASN A N 1
ATOM 2340 C CA . ASN A 1 291 ? -30.442 -5.356 74.525 1.00 77.44 291 ASN A CA 1
ATOM 2341 C C . ASN A 1 291 ? -30.975 -5.750 73.141 1.00 77.44 291 ASN A C 1
ATOM 2343 O O . ASN A 1 291 ? -30.346 -5.441 72.131 1.00 77.44 291 ASN A O 1
ATOM 2347 N N . LYS A 1 292 ? -32.153 -6.389 73.060 1.00 79.81 292 LYS A N 1
ATOM 2348 C CA . LYS A 1 292 ? -32.799 -6.669 71.765 1.00 79.81 292 LYS A CA 1
ATOM 2349 C C . LYS A 1 292 ? -33.140 -5.379 71.018 1.00 79.81 292 LYS A C 1
ATOM 2351 O O . LYS A 1 292 ? -32.971 -5.337 69.805 1.00 79.81 292 LYS A O 1
ATOM 2356 N N . LYS A 1 293 ? -33.592 -4.336 71.722 1.00 78.50 293 LYS A N 1
ATOM 2357 C CA . LYS A 1 293 ? -33.913 -3.028 71.134 1.00 78.50 293 LYS A CA 1
ATOM 2358 C C . LYS A 1 293 ? -32.675 -2.310 70.602 1.00 78.50 293 LYS A C 1
ATOM 2360 O O . LYS A 1 293 ? -32.731 -1.789 69.494 1.00 78.50 293 LYS A O 1
ATOM 2365 N N . ALA A 1 294 ? -31.560 -2.363 71.328 1.00 79.88 294 ALA A N 1
ATOM 2366 C CA . ALA A 1 294 ? -30.273 -1.864 70.845 1.00 79.88 294 ALA A CA 1
ATOM 2367 C C . ALA A 1 294 ? -29.826 -2.601 69.570 1.00 79.88 294 ALA A C 1
ATOM 2369 O O . ALA A 1 294 ? -29.515 -1.968 68.568 1.00 79.88 294 ALA A O 1
ATOM 2370 N N . LEU A 1 295 ? -29.916 -3.935 69.558 1.00 78.75 295 LEU A N 1
ATOM 2371 C CA . LEU A 1 295 ? -29.495 -4.742 68.411 1.00 78.75 295 LEU A CA 1
ATOM 2372 C C . LEU A 1 295 ? -30.375 -4.536 67.163 1.00 78.75 295 LEU A C 1
ATOM 2374 O O . LEU A 1 295 ? -29.883 -4.622 66.042 1.00 78.75 295 LEU A O 1
ATOM 2378 N N . ILE A 1 296 ? -31.676 -4.274 67.338 1.00 81.44 296 ILE A N 1
ATOM 2379 C CA . ILE A 1 296 ? -32.560 -3.863 66.234 1.00 81.44 296 ILE A CA 1
ATOM 2380 C C . ILE A 1 296 ? -32.188 -2.465 65.740 1.00 81.44 296 ILE A C 1
ATOM 2382 O O . ILE A 1 296 ? -32.055 -2.290 64.534 1.00 81.44 296 ILE A O 1
ATOM 2386 N N . SER A 1 297 ? -31.943 -1.514 66.645 1.00 82.56 297 SER A N 1
ATOM 2387 C CA . SER A 1 297 ? -31.510 -0.162 66.278 1.00 82.56 297 SER A CA 1
ATOM 2388 C C . SER A 1 297 ? -30.213 -0.183 65.462 1.00 82.56 297 SER A C 1
ATOM 2390 O O . SER A 1 297 ? -30.113 0.524 64.465 1.00 82.56 297 SER A O 1
ATOM 2392 N N . ASP A 1 298 ? -29.239 -1.020 65.831 1.00 84.19 298 ASP A N 1
ATOM 2393 C CA . ASP A 1 298 ? -27.990 -1.171 65.074 1.00 84.19 298 ASP A CA 1
ATOM 2394 C C . ASP A 1 298 ? -28.248 -1.721 63.661 1.00 84.19 298 ASP A C 1
ATOM 2396 O O . ASP A 1 298 ? -27.691 -1.229 62.678 1.00 84.19 298 ASP A O 1
ATOM 2400 N N . LEU A 1 299 ? -29.135 -2.716 63.534 1.00 81.06 299 LEU A N 1
ATOM 2401 C CA . LEU A 1 299 ? -29.528 -3.283 62.241 1.00 81.06 299 LEU A CA 1
ATOM 2402 C C . LEU A 1 299 ? -30.293 -2.272 61.370 1.00 81.06 299 LEU A C 1
ATOM 2404 O O . LEU A 1 299 ? -30.062 -2.220 60.162 1.00 81.06 299 LEU A O 1
ATOM 2408 N N . GLU A 1 300 ? -31.167 -1.457 61.961 1.00 82.12 300 GLU A N 1
ATOM 2409 C CA . GLU A 1 300 ? -31.899 -0.380 61.281 1.00 82.12 300 GLU A CA 1
ATOM 2410 C C . GLU A 1 300 ? -30.961 0.731 60.795 1.00 82.12 300 GLU A C 1
ATOM 2412 O O . GLU A 1 300 ? -31.101 1.198 59.664 1.00 82.12 300 GLU A O 1
ATOM 2417 N N . VAL A 1 301 ? -29.955 1.107 61.594 1.00 85.56 301 VAL A N 1
ATOM 2418 C CA . VAL A 1 301 ? -28.917 2.075 61.196 1.00 85.56 301 VAL A CA 1
ATOM 2419 C C . VAL A 1 301 ? -28.112 1.553 60.007 1.00 85.56 301 VAL A C 1
ATOM 2421 O O . VAL A 1 301 ? -27.895 2.283 59.038 1.00 85.56 301 VAL A O 1
ATOM 2424 N N . VAL A 1 302 ? -27.703 0.281 60.035 1.00 82.69 302 VAL A N 1
ATOM 2425 C CA . VAL A 1 302 ? -26.997 -0.348 58.907 1.00 82.69 302 VAL A CA 1
ATOM 2426 C C . VAL A 1 302 ? -27.873 -0.359 57.650 1.00 82.69 302 VAL A C 1
ATOM 2428 O O . VAL A 1 302 ? -27.385 -0.041 56.563 1.00 82.69 302 VAL A O 1
ATOM 2431 N N . LEU A 1 303 ? -29.169 -0.658 57.787 1.00 80.19 303 LEU A N 1
ATOM 2432 C CA . LEU A 1 303 ? -30.118 -0.645 56.673 1.00 80.19 303 LEU A CA 1
ATOM 2433 C C . LEU A 1 303 ? -30.308 0.771 56.094 1.00 80.19 303 LEU A C 1
ATOM 2435 O O . LEU A 1 303 ? -30.260 0.944 54.877 1.00 80.19 303 LEU A O 1
ATOM 2439 N N . GLY A 1 304 ? -30.460 1.789 56.945 1.00 79.69 304 GLY A N 1
ATOM 2440 C CA . GLY A 1 304 ? -30.646 3.186 56.533 1.00 79.69 304 GLY A CA 1
ATOM 2441 C C . GLY A 1 304 ? -29.406 3.802 55.871 1.00 79.69 304 GLY A C 1
ATOM 2442 O O . GLY A 1 304 ? -29.508 4.500 54.857 1.00 79.69 304 GLY A O 1
ATOM 2443 N N . ASN A 1 305 ? -28.210 3.485 56.376 1.00 81.19 305 ASN A N 1
ATOM 2444 C CA . ASN A 1 305 ? -26.946 3.870 55.737 1.00 81.19 305 ASN A CA 1
ATOM 2445 C C . ASN A 1 305 ? -26.817 3.269 54.331 1.00 81.19 305 ASN A C 1
ATOM 2447 O O . ASN A 1 305 ? -26.300 3.905 53.411 1.00 81.19 305 ASN A O 1
ATOM 2451 N N . TRP A 1 306 ? -27.333 2.059 54.131 1.00 72.25 306 TRP A N 1
ATOM 2452 C CA . TRP A 1 306 ? -27.369 1.459 52.806 1.00 72.25 306 TRP A CA 1
ATOM 2453 C C . TRP A 1 306 ? -28.425 2.106 51.894 1.00 72.25 306 TRP A C 1
ATOM 2455 O O . TRP A 1 306 ? -28.132 2.445 50.750 1.00 72.25 306 TRP A O 1
ATOM 2465 N N . GLU A 1 307 ? -29.646 2.345 52.380 1.00 73.69 307 GLU A N 1
ATOM 2466 C CA . GLU A 1 307 ? -30.711 2.965 51.574 1.00 73.69 307 GLU A CA 1
ATOM 2467 C C . GLU A 1 307 ? -30.357 4.385 51.100 1.00 73.69 307 GLU A C 1
ATOM 2469 O O . GLU A 1 307 ? -30.754 4.781 50.002 1.00 73.69 307 GLU A O 1
ATOM 2474 N N . SER A 1 308 ? -29.564 5.120 51.883 1.00 71.88 308 SER A N 1
ATOM 2475 C CA . SER A 1 308 ? -29.046 6.449 51.526 1.00 71.88 308 SER A CA 1
ATOM 2476 C C . SER A 1 308 ? -27.889 6.425 50.520 1.00 71.88 308 SER A C 1
ATOM 2478 O O . SER A 1 308 ? -27.759 7.351 49.720 1.00 71.88 308 SER A O 1
ATOM 2480 N N . THR A 1 309 ? -27.073 5.369 50.521 1.00 69.00 309 THR A N 1
ATOM 2481 C CA . THR A 1 309 ? -25.954 5.190 49.577 1.00 69.00 309 THR A CA 1
ATOM 2482 C C . THR A 1 309 ? -26.357 4.442 48.307 1.00 69.00 309 THR A C 1
ATOM 2484 O O . THR A 1 309 ? -25.606 4.413 47.331 1.00 69.00 309 THR A O 1
ATOM 2487 N N . ARG A 1 310 ? -27.570 3.878 48.275 1.00 60.94 310 ARG A N 1
ATOM 2488 C CA . ARG A 1 310 ? -28.115 3.179 47.117 1.00 60.94 310 ARG A CA 1
ATOM 2489 C C . ARG A 1 310 ? -28.241 4.123 45.910 1.00 60.94 310 ARG A C 1
ATOM 2491 O O . ARG A 1 310 ? -28.966 5.120 45.984 1.00 60.94 310 ARG A O 1
ATOM 2498 N N . PRO A 1 311 ? -27.672 3.769 44.744 1.00 54.97 311 PRO A N 1
ATOM 2499 C CA . PRO A 1 311 ? -27.977 4.462 43.500 1.00 54.97 311 PRO A CA 1
ATOM 2500 C C . PRO A 1 311 ? -29.489 4.394 43.242 1.00 54.97 311 PRO A C 1
ATOM 2502 O O . PRO A 1 311 ? -30.067 3.306 43.146 1.00 54.97 311 PRO A O 1
ATOM 2505 N N . LYS A 1 312 ? -30.168 5.546 43.159 1.00 50.41 312 LYS A N 1
ATOM 2506 C CA . LYS A 1 312 ? -31.609 5.592 42.863 1.00 50.41 312 LYS A CA 1
ATOM 2507 C C . LYS A 1 312 ? -31.853 4.834 41.550 1.00 50.41 312 LYS A C 1
ATOM 2509 O O . LYS A 1 312 ? -31.314 5.215 40.513 1.00 50.41 312 LYS A O 1
ATOM 2514 N N . ARG A 1 313 ? -32.709 3.799 41.576 1.00 45.44 313 ARG A N 1
ATOM 2515 C CA . ARG A 1 313 ? -33.078 2.923 40.430 1.00 45.44 313 ARG A CA 1
ATOM 2516 C C . ARG A 1 313 ? -33.613 3.653 39.176 1.00 45.44 313 ARG A C 1
ATOM 2518 O O . ARG A 1 313 ? -33.947 3.006 38.196 1.00 45.44 313 ARG A O 1
ATOM 2525 N N . HIS A 1 314 ? -33.661 4.983 39.167 1.00 42.91 314 HIS A N 1
ATOM 2526 C CA . HIS A 1 314 ? -34.005 5.798 38.000 1.00 42.91 314 HIS A CA 1
ATOM 2527 C C . HIS A 1 314 ? -32.830 6.028 37.030 1.00 42.91 314 HIS A C 1
ATOM 2529 O O . HIS A 1 314 ? -33.005 6.678 36.000 1.00 42.91 314 HIS A O 1
ATOM 2535 N N . VAL A 1 315 ? -31.632 5.503 37.314 1.00 41.12 315 VAL A N 1
ATOM 2536 C CA . VAL A 1 315 ? -30.455 5.720 36.451 1.00 41.12 315 VAL A CA 1
ATOM 2537 C C . VAL A 1 315 ? -30.070 4.488 35.629 1.00 41.12 315 VAL A C 1
ATOM 2539 O O . VAL A 1 315 ? -29.541 4.660 34.540 1.00 41.12 315 VAL A O 1
ATOM 2542 N N . ILE A 1 316 ? -30.439 3.267 36.027 1.00 40.66 316 ILE A N 1
ATOM 2543 C CA . ILE A 1 316 ? -30.016 2.052 35.313 1.00 40.66 316 ILE A CA 1
ATOM 2544 C C . ILE A 1 316 ? -31.247 1.228 34.934 1.00 40.66 316 ILE A C 1
ATOM 2546 O O . ILE A 1 316 ? -31.868 0.577 35.771 1.00 40.66 316 ILE A O 1
ATOM 2550 N N . GLY A 1 317 ? -31.627 1.302 33.659 1.00 37.75 317 GLY A N 1
ATOM 2551 C CA . GLY A 1 317 ? -32.712 0.519 33.081 1.00 37.75 317 GLY A CA 1
ATOM 2552 C C . GLY A 1 317 ? -32.314 -0.944 32.903 1.00 37.75 317 GLY A C 1
ATOM 2553 O O . GLY A 1 317 ? -32.087 -1.378 31.782 1.00 37.75 317 GLY A O 1
ATOM 2554 N N . PHE A 1 318 ? -32.250 -1.704 33.994 1.00 36.72 318 PHE A N 1
ATOM 2555 C CA . PHE A 1 318 ? -32.332 -3.161 33.942 1.00 36.72 318 PHE A CA 1
ATOM 2556 C C . PHE A 1 318 ? -33.776 -3.563 34.243 1.00 36.72 318 PHE A C 1
ATOM 2558 O O . PHE A 1 318 ? -34.253 -3.416 35.369 1.00 36.72 318 PHE A O 1
ATOM 2565 N N . ARG A 1 319 ? -34.486 -4.052 33.224 1.00 36.12 319 ARG A N 1
ATOM 2566 C CA . ARG A 1 319 ? -35.614 -4.959 33.432 1.00 36.12 319 ARG A CA 1
ATOM 2567 C C . ARG A 1 319 ? -35.153 -6.351 33.020 1.00 36.12 319 ARG A C 1
ATOM 2569 O O . ARG A 1 319 ? -34.596 -6.516 31.938 1.00 36.12 319 ARG A O 1
ATOM 2576 N N . SER A 1 320 ? -35.351 -7.264 33.962 1.00 32.09 320 SER A N 1
ATOM 2577 C CA . SER A 1 320 ? -35.362 -8.721 33.842 1.00 32.09 320 SER A CA 1
ATOM 2578 C C . SER A 1 320 ? -36.272 -9.221 32.735 1.00 32.09 320 SER A C 1
ATOM 2580 O O . SER A 1 320 ? -37.308 -8.541 32.524 1.00 32.09 320 SER A O 1
#

Organism: Xenopus tropicalis (NCBI:txid8364)

Foldseek 3Di:
DDDPPPPDDVVVVVVVVVVVCVVVVVVVVVVVVVVVLVVLVVVLVVLVVLLVLLVVLLVLLVVLVVLVVVLVVLVVVLVVVVVVVVVVVVVVVVVVPVDDDDPPDPPPVVVVVVVVVVVVVVVVVVLVVLSVVLNVLSVVLSVVSVVVSVVSVVVSPDDPPDPPDDDDPPPDDDDPPDDDPVVNVVSSVVSSVSSVVSSVVSVVVSVVSVVVSVVSVVVVVVVVVVVVVVVVVVVVVVVVVVVVVVLVVVLVVLVVVLVVLVVVLVVCCPDDDPSNDDDPVSVVSVVVSVVSVVVSVVSVVVNVVCVVVDDPPPPDPDDD